Protein AF-A0A9N7R399-F1 (afdb_monomer_lite)

InterPro domains:
  IPR023213 Chloramphenicol acetyltransferase-like domain superfamily [G3DSA:3.30.559.10] (1-137)
  IPR051504 Plant secondary metabolite acyltransferase [PTHR31625] (1-135)

Sequence (214 aa):
MPLTFFDIMWVHFHPIQRLLFYDYPFFEPNFSENLFPVLKRSLPLAFQDYLPLSGHLTTLLTRPMMMTRSPFFVTGDSFTTAVSGHDFDELIADHAQDADQFYEFVPEMSPSKDELDCKAISVVALKASLFPGRGKLMREIPLKARSFPLPTNKVRATFTLDRANTERLKDLVSAEKLSLGRVSSFVVPVSYVLACLAKSIGEIGEETDDDVVD

pLDDT: mean 74.81, std 16.4, range [30.88, 95.94]

Organism: Striga hermonthica (NCBI:txid68872)

Foldseek 3Di:
DFDDPVVVVCVPPDADWDDDDDDDLDDPVCCVVPVVVVCLVVVVVVCVVVQLLQFWFKDFPPDGIDTDHDPDPPSVQQEEEFEDADDSVVVPAQDKDQPQVCLLQTDDWDAFDDDPGITTGNNHHYYHYHYADSYDDDDHDDDDDDDDPPPPPDIDGHDDDDPVNLVVQQVVVCVVCVPDDDDDSVVSVVVVVVVVVVVVVVVVPPPDDDDDDD

Secondary structure (DSSP, 8-state):
-BPPHHHHHHHTSPPPP----------HHHIIIIIHHHHHHHHHHHHHHSTTTTEEEEEETTS--EEEE-S---TTTSEEEEE--S-HHHHT-SS-EESGGGGGGSPPPPPPEEETTEEEEES--EEEEE-TTSS-------PPP--S-S----EE------HHHHHHHHHHHHHH-TT--SPPTTHHHHHHHHHHHHHHHHHHTS--------

Structure (mmCIF, N/CA/C/O backbone):
data_AF-A0A9N7R399-F1
#
_entry.id   AF-A0A9N7R399-F1
#
loop_
_atom_site.group_PDB
_atom_site.id
_atom_site.type_symbol
_atom_site.label_atom_id
_atom_site.label_alt_id
_atom_site.label_comp_id
_atom_site.label_asym_id
_atom_site.label_entity_id
_atom_site.label_seq_id
_atom_site.pdbx_PDB_ins_code
_atom_site.Cartn_x
_atom_site.Cartn_y
_atom_site.Cartn_z
_atom_site.occupancy
_atom_site.B_iso_or_equiv
_atom_site.auth_seq_id
_atom_site.auth_comp_id
_atom_site.auth_asym_id
_atom_site.auth_atom_id
_atom_site.pdbx_PDB_model_num
ATOM 1 N N . MET A 1 1 ? 8.852 10.763 20.916 1.00 74.50 1 MET A N 1
ATOM 2 C CA . MET A 1 1 ? 10.040 10.717 20.035 1.00 74.50 1 MET A CA 1
ATOM 3 C C . MET A 1 1 ? 9.993 11.940 19.131 1.00 74.50 1 MET A C 1
ATOM 5 O O . MET A 1 1 ? 8.953 12.140 18.511 1.00 74.50 1 MET A O 1
ATOM 9 N N . PRO A 1 2 ? 11.022 12.803 19.119 1.00 79.75 2 PRO A N 1
ATOM 10 C CA . PRO A 1 2 ? 11.070 13.920 18.178 1.00 79.75 2 PRO A CA 1
ATOM 11 C C . PRO A 1 2 ? 11.222 13.387 16.748 1.00 79.75 2 PRO A C 1
ATOM 13 O O . PRO A 1 2 ? 11.903 12.382 16.545 1.00 79.75 2 PRO A O 1
ATOM 16 N N . LEU A 1 3 ? 10.581 14.041 15.781 1.00 78.81 3 LEU A N 1
ATOM 17 C CA . LEU A 1 3 ? 10.736 13.694 14.368 1.00 78.81 3 LEU A CA 1
ATOM 18 C C . LEU A 1 3 ? 12.124 14.100 13.869 1.00 78.81 3 LEU A C 1
ATOM 20 O O . LEU A 1 3 ? 12.645 15.159 14.225 1.00 78.81 3 LEU A O 1
ATOM 24 N N . THR A 1 4 ? 12.714 13.256 13.034 1.00 85.81 4 THR A N 1
ATOM 25 C CA . THR A 1 4 ? 13.961 13.544 12.328 1.00 85.81 4 THR A CA 1
ATOM 26 C C . THR A 1 4 ? 13.681 14.241 10.998 1.00 85.81 4 THR A C 1
ATOM 28 O O . THR A 1 4 ? 12.546 14.288 10.523 1.00 85.81 4 THR A O 1
ATOM 31 N N . PHE A 1 5 ? 14.735 14.744 10.351 1.00 84.12 5 PHE A N 1
ATOM 32 C CA . PHE A 1 5 ? 14.644 15.291 8.995 1.00 84.12 5 PHE A CA 1
ATOM 33 C C . PHE A 1 5 ? 13.990 14.313 8.003 1.00 84.12 5 PHE A C 1
ATOM 35 O O . PHE A 1 5 ? 13.174 14.729 7.184 1.00 84.12 5 PHE A O 1
ATOM 42 N N . PHE A 1 6 ? 14.299 13.016 8.109 1.00 83.25 6 PHE A N 1
ATOM 43 C CA . PHE A 1 6 ? 13.709 12.003 7.237 1.00 83.25 6 PHE A CA 1
ATOM 44 C C . PHE A 1 6 ? 12.203 11.862 7.450 1.00 83.25 6 PHE A C 1
ATOM 46 O O . PHE A 1 6 ? 11.494 11.636 6.478 1.00 83.25 6 PHE A O 1
ATOM 53 N N . ASP A 1 7 ? 11.711 12.043 8.676 1.00 81.50 7 ASP A N 1
ATOM 54 C CA . ASP A 1 7 ? 10.287 11.914 8.992 1.00 81.50 7 ASP A CA 1
ATOM 55 C C . ASP A 1 7 ? 9.480 13.139 8.537 1.00 81.50 7 ASP A C 1
ATOM 57 O O . ASP A 1 7 ? 8.358 12.999 8.053 1.00 81.50 7 ASP A O 1
ATOM 61 N N . ILE A 1 8 ? 10.057 14.342 8.647 1.00 79.44 8 ILE A N 1
ATOM 62 C CA . ILE A 1 8 ? 9.394 15.611 8.290 1.00 79.44 8 ILE A CA 1
ATOM 63 C C . ILE A 1 8 ? 8.966 15.622 6.817 1.00 79.44 8 ILE A C 1
ATOM 65 O O . ILE A 1 8 ? 7.872 16.086 6.504 1.00 79.44 8 ILE A O 1
ATOM 69 N N . MET A 1 9 ? 9.778 15.048 5.925 1.00 76.56 9 MET A N 1
ATOM 70 C CA . MET A 1 9 ? 9.439 14.926 4.501 1.00 76.56 9 MET A CA 1
ATOM 71 C C . MET A 1 9 ? 8.141 14.137 4.264 1.00 76.56 9 MET A C 1
ATOM 73 O O . MET A 1 9 ? 7.421 14.417 3.308 1.00 76.56 9 MET A O 1
ATOM 77 N N . TRP A 1 10 ? 7.811 13.187 5.143 1.00 75.50 10 TRP A N 1
ATOM 78 C CA . TRP A 1 10 ? 6.610 12.356 5.030 1.00 75.50 10 TRP A CA 1
ATOM 79 C C . TRP A 1 10 ? 5.377 12.964 5.699 1.00 75.50 10 TRP A C 1
ATOM 81 O O . TRP A 1 10 ? 4.265 12.575 5.361 1.00 75.50 10 TRP A O 1
ATOM 91 N N . VAL A 1 11 ? 5.537 13.940 6.600 1.00 72.19 11 VAL A N 1
ATOM 92 C CA . VAL A 1 11 ? 4.407 14.602 7.285 1.00 72.19 11 VAL A CA 1
ATOM 93 C C . VAL A 1 11 ? 3.475 15.313 6.301 1.00 72.19 11 VAL A C 1
ATOM 95 O O . VAL A 1 11 ? 2.271 15.400 6.534 1.00 72.19 11 VAL A O 1
ATOM 98 N N . HIS A 1 12 ? 4.020 15.830 5.202 1.00 71.75 12 HIS A N 1
ATOM 99 C CA . HIS A 1 12 ? 3.250 16.506 4.155 1.00 71.75 12 HIS A CA 1
ATOM 100 C C . HIS A 1 12 ? 2.812 15.568 3.029 1.00 71.75 12 HIS A C 1
ATOM 102 O O . HIS A 1 12 ? 2.158 16.004 2.082 1.00 71.75 12 HIS A O 1
ATOM 108 N N . PHE A 1 13 ? 3.173 14.288 3.114 1.00 74.19 13 PHE A N 1
ATOM 109 C CA . PHE A 1 13 ? 2.788 13.294 2.131 1.00 74.19 13 PHE A CA 1
ATOM 110 C C . PHE A 1 13 ? 1.380 12.771 2.425 1.00 74.19 13 PHE A C 1
ATOM 112 O O . PHE A 1 13 ? 0.936 12.736 3.575 1.00 74.19 13 PHE A O 1
ATOM 119 N N . HIS A 1 14 ? 0.656 12.359 1.383 1.00 75.25 14 HIS A N 1
ATOM 120 C CA . HIS A 1 14 ? -0.644 11.732 1.588 1.00 75.25 14 HIS A CA 1
ATOM 121 C C . HIS A 1 14 ? -0.480 10.414 2.373 1.00 75.25 14 HIS A C 1
ATOM 123 O O . HIS A 1 14 ? 0.555 9.749 2.259 1.00 75.25 14 HIS A O 1
ATOM 129 N N . PRO A 1 15 ? -1.491 9.985 3.145 1.00 78.06 15 PRO A N 1
ATOM 130 C CA . PRO A 1 15 ? -1.424 8.726 3.877 1.00 78.06 15 PRO A CA 1
ATOM 131 C C . PRO A 1 15 ? -1.114 7.554 2.941 1.00 78.06 15 PRO A C 1
ATOM 133 O O . PRO A 1 15 ? -1.637 7.476 1.825 1.00 78.06 15 PRO A O 1
ATOM 136 N N . ILE A 1 16 ? -0.255 6.639 3.390 1.00 81.31 16 ILE A N 1
ATOM 137 C CA . ILE A 1 16 ? 0.065 5.430 2.630 1.00 81.31 16 ILE A CA 1
ATOM 138 C C . ILE A 1 16 ? -1.070 4.428 2.830 1.00 81.31 16 ILE A C 1
ATOM 140 O O . ILE A 1 16 ? -1.339 3.999 3.949 1.00 81.31 16 ILE A O 1
ATOM 144 N N . GLN A 1 17 ? -1.698 4.021 1.732 1.00 86.81 17 GLN A N 1
ATOM 145 C CA . GLN A 1 17 ? -2.765 3.026 1.725 1.00 86.81 17 GLN A CA 1
ATOM 146 C C . GLN A 1 17 ? -2.209 1.698 1.219 1.00 86.81 17 GLN A C 1
ATOM 148 O O . GLN A 1 17 ? -1.548 1.649 0.181 1.00 86.81 17 GLN A O 1
ATOM 153 N N . ARG A 1 18 ? -2.445 0.616 1.965 1.00 87.44 18 ARG A N 1
ATOM 154 C CA . ARG A 1 18 ? -2.034 -0.739 1.581 1.00 87.44 18 ARG A CA 1
ATOM 155 C C . ARG A 1 18 ? -3.187 -1.699 1.808 1.00 87.44 18 ARG A C 1
ATOM 157 O O . ARG A 1 18 ? -3.740 -1.740 2.902 1.00 87.44 18 ARG A O 1
ATOM 164 N N . LEU A 1 19 ? -3.502 -2.474 0.777 1.00 89.19 19 LEU A N 1
ATOM 165 C CA . LEU A 1 19 ? -4.490 -3.544 0.825 1.00 89.19 19 LEU A CA 1
ATOM 166 C C . LEU A 1 19 ? -3.764 -4.882 0.736 1.00 89.19 19 LEU A C 1
ATOM 168 O O . LEU A 1 19 ? -2.883 -5.056 -0.107 1.00 89.19 19 LEU A O 1
ATOM 172 N N . LEU A 1 20 ? -4.127 -5.803 1.621 1.00 89.12 20 LEU A N 1
ATOM 173 C CA . LEU A 1 20 ? -3.606 -7.163 1.654 1.00 89.12 20 LEU A CA 1
ATOM 174 C C . LEU A 1 20 ? -4.796 -8.112 1.556 1.00 89.12 20 LEU A C 1
ATOM 176 O O . LEU A 1 20 ? -5.650 -8.127 2.443 1.00 89.12 20 LEU A O 1
ATOM 180 N N . PHE A 1 21 ? -4.847 -8.873 0.468 1.00 88.62 21 PHE A N 1
ATOM 181 C CA . PHE A 1 21 ? -5.867 -9.886 0.236 1.00 88.62 21 PHE A CA 1
ATOM 182 C C . PHE A 1 21 ? -5.322 -11.243 0.667 1.00 88.62 21 PHE A C 1
ATOM 184 O O . PHE A 1 21 ? -4.194 -11.604 0.331 1.00 88.62 21 PHE A O 1
ATOM 191 N N . TYR A 1 22 ? -6.122 -11.983 1.427 1.00 84.38 22 TYR A N 1
ATOM 192 C CA . TYR A 1 22 ? -5.774 -13.316 1.896 1.00 84.38 22 TYR A CA 1
ATOM 193 C C . TYR A 1 22 ? -6.828 -14.287 1.399 1.00 84.38 22 TYR A C 1
ATOM 195 O O . TYR A 1 22 ? -7.978 -14.215 1.829 1.00 84.38 22 TYR A O 1
ATOM 203 N N . ASP A 1 23 ? -6.421 -15.202 0.521 1.00 81.38 23 ASP A N 1
ATOM 204 C CA . ASP A 1 23 ? -7.240 -16.369 0.233 1.00 81.38 23 ASP A CA 1
ATOM 205 C C . ASP A 1 23 ? -7.121 -17.332 1.417 1.00 81.38 23 ASP A C 1
ATOM 207 O O . ASP A 1 23 ? -6.069 -17.930 1.661 1.00 81.38 23 ASP A O 1
ATOM 211 N N . TYR A 1 24 ? -8.189 -17.421 2.204 1.00 72.38 24 TYR A N 1
ATOM 212 C CA . TYR A 1 24 ? -8.258 -18.321 3.340 1.00 72.38 24 TYR A CA 1
ATOM 213 C C . TYR A 1 24 ? -9.594 -19.076 3.340 1.00 72.38 24 TYR A C 1
ATOM 215 O O . TYR A 1 24 ? -10.650 -18.446 3.242 1.00 72.38 24 TYR A O 1
ATOM 223 N N . PRO A 1 25 ? -9.594 -20.411 3.518 1.00 64.81 25 PRO A N 1
ATOM 224 C CA . PRO A 1 25 ? -10.802 -21.233 3.484 1.00 64.81 25 PRO A CA 1
ATOM 225 C C . PRO A 1 25 ? -11.597 -21.149 4.804 1.00 64.81 25 PRO A C 1
ATOM 227 O O . PRO A 1 25 ? -11.764 -22.148 5.503 1.00 64.81 25 PRO A O 1
ATOM 230 N N . PHE A 1 26 ? -12.070 -19.963 5.201 1.00 59.97 26 PHE A N 1
ATOM 231 C CA . PHE A 1 26 ? -12.955 -19.827 6.365 1.00 59.97 26 PHE A CA 1
ATOM 232 C C . PHE A 1 26 ? -14.428 -19.971 5.964 1.00 59.97 26 PHE A C 1
ATOM 234 O O . PHE A 1 26 ? -14.904 -19.321 5.037 1.00 59.97 26 PHE A O 1
ATOM 241 N N . PHE A 1 27 ? -15.173 -20.765 6.737 1.00 57.16 27 PHE A N 1
ATOM 242 C CA . PHE A 1 27 ? -16.626 -20.640 6.837 1.00 57.16 27 PHE A CA 1
ATOM 243 C C . PHE A 1 27 ? -16.946 -19.422 7.721 1.00 57.16 27 PHE A C 1
ATOM 245 O O . PHE A 1 27 ? -16.427 -19.331 8.832 1.00 57.16 27 PHE A O 1
ATOM 252 N N . GLU A 1 28 ? -17.795 -18.516 7.228 1.00 58.78 28 GLU A N 1
ATOM 253 C CA . GLU A 1 28 ? -18.324 -17.285 7.864 1.00 58.78 28 GLU A CA 1
ATOM 254 C C . GLU A 1 28 ? -18.296 -17.224 9.415 1.00 58.78 28 GLU A C 1
ATOM 256 O O . GLU A 1 28 ? -17.646 -16.316 9.947 1.00 58.78 28 GLU A O 1
ATOM 261 N N . PRO A 1 29 ? -18.884 -18.179 10.176 1.00 59.22 29 PRO A N 1
ATOM 262 C CA . PRO A 1 29 ? -18.900 -18.109 11.644 1.00 59.22 29 PRO A CA 1
ATOM 263 C C . PRO A 1 29 ? -17.496 -18.097 12.267 1.00 59.22 29 PRO A C 1
ATOM 265 O O . PRO A 1 29 ? -17.235 -17.369 13.221 1.00 59.22 29 PRO A O 1
ATOM 268 N N . ASN A 1 30 ? -16.536 -18.810 11.673 1.00 59.34 30 ASN A N 1
ATOM 269 C CA . ASN A 1 30 ? -15.181 -18.909 12.210 1.00 59.34 30 ASN A CA 1
ATOM 270 C C . ASN A 1 30 ? -14.367 -17.622 12.033 1.00 59.34 30 ASN A C 1
ATOM 272 O O . ASN A 1 30 ? -13.422 -17.401 12.787 1.00 59.34 30 ASN A O 1
ATOM 276 N N . PHE A 1 31 ? -14.691 -16.777 11.054 1.00 63.56 31 PHE A N 1
ATOM 277 C CA . PHE A 1 31 ? -13.952 -15.537 10.826 1.00 63.56 31 PHE A CA 1
ATOM 278 C C . PHE A 1 31 ? -14.266 -14.506 11.912 1.00 63.56 31 PHE A C 1
ATOM 280 O O . PHE A 1 31 ? -13.352 -13.966 12.545 1.00 63.56 31 PHE A O 1
ATOM 287 N N . SER A 1 32 ? -15.561 -14.296 12.176 1.00 65.56 32 SER A N 1
ATOM 288 C CA . SER A 1 32 ? -15.996 -13.369 13.217 1.00 65.56 32 SER A CA 1
ATOM 289 C C . SER A 1 32 ? -15.656 -13.865 14.619 1.00 65.56 32 SER A C 1
ATOM 291 O O . SER A 1 32 ? -15.320 -13.062 15.489 1.00 65.56 32 SER A O 1
ATOM 293 N N . GLU A 1 33 ? -15.714 -15.179 14.840 1.00 68.00 33 GLU A N 1
ATOM 294 C CA . GLU A 1 33 ? -15.486 -15.768 16.160 1.00 68.00 33 GLU A CA 1
ATOM 295 C C . GLU A 1 33 ? -14.009 -16.050 16.462 1.00 68.00 33 GLU A C 1
ATOM 297 O O . GLU A 1 33 ? -13.620 -15.986 17.625 1.00 68.00 33 GLU A O 1
ATOM 302 N N . ASN A 1 34 ? -13.157 -16.298 15.456 1.00 72.25 34 ASN A N 1
ATOM 303 C CA . ASN A 1 34 ? -11.750 -16.646 15.697 1.00 72.25 34 ASN A CA 1
ATOM 304 C C . ASN A 1 34 ? -10.769 -15.579 15.217 1.00 72.25 34 ASN A C 1
ATOM 306 O O . ASN A 1 34 ? -9.914 -15.151 15.994 1.00 72.25 34 ASN A O 1
ATOM 310 N N . LEU A 1 35 ? -10.862 -15.119 13.965 1.00 77.06 35 LEU A N 1
ATOM 311 C CA . LEU A 1 35 ? -9.839 -14.218 13.429 1.00 77.06 35 LEU A CA 1
ATOM 312 C C . LEU A 1 35 ? -9.929 -12.827 14.057 1.00 77.06 35 LEU A C 1
ATOM 314 O O . LEU A 1 35 ? -8.912 -12.287 14.495 1.00 77.06 35 LEU A O 1
ATOM 318 N N . PHE A 1 36 ? -11.128 -12.245 14.142 1.00 75.88 36 PHE A N 1
ATOM 319 C CA . PHE A 1 36 ? -11.270 -10.902 14.704 1.00 75.88 36 PHE A CA 1
ATOM 320 C C . PHE A 1 36 ? -10.862 -10.810 16.177 1.00 75.88 36 PHE A C 1
ATOM 322 O O . PHE A 1 36 ? -10.119 -9.880 16.504 1.00 75.88 36 PHE A O 1
ATOM 329 N N . PRO A 1 37 ? -11.262 -11.729 17.077 1.00 80.81 37 PRO A N 1
ATOM 330 C CA . PRO A 1 37 ? -10.789 -11.691 18.457 1.00 80.81 37 PRO A CA 1
ATOM 331 C C . PRO A 1 37 ? -9.276 -11.892 18.557 1.00 80.81 37 PRO A C 1
ATOM 333 O O . PRO A 1 37 ? -8.628 -11.212 19.355 1.00 80.81 37 PRO A O 1
ATOM 336 N N . VAL A 1 38 ? -8.695 -12.757 17.716 1.00 84.06 38 VAL A N 1
ATOM 337 C CA . VAL A 1 38 ? -7.239 -12.947 17.654 1.00 84.06 38 VAL A CA 1
ATOM 338 C C . VAL A 1 38 ? -6.542 -11.654 17.238 1.00 84.06 38 VAL A C 1
ATOM 340 O O . VAL A 1 38 ? -5.649 -11.218 17.959 1.00 84.06 38 VAL A O 1
ATOM 343 N N . LEU A 1 39 ? -6.983 -11.000 16.158 1.00 81.25 39 LEU A N 1
ATOM 344 C CA . LEU A 1 39 ? -6.415 -9.731 15.689 1.00 81.25 39 LEU A CA 1
ATOM 345 C C . LEU A 1 39 ? -6.569 -8.615 16.726 1.00 81.25 39 LEU A C 1
ATOM 347 O O . LEU A 1 39 ? -5.601 -7.919 17.026 1.00 81.25 39 LEU A O 1
ATOM 351 N N . LYS A 1 40 ? -7.755 -8.475 17.332 1.00 80.75 40 LYS A N 1
ATOM 352 C CA . LYS A 1 40 ? -8.000 -7.494 18.403 1.00 80.75 40 LYS A CA 1
ATOM 353 C C . LYS A 1 40 ? -7.093 -7.718 19.611 1.00 80.75 40 LYS A C 1
ATOM 355 O O . LYS A 1 40 ? -6.713 -6.750 20.262 1.00 80.75 40 LYS A O 1
ATOM 360 N N . ARG A 1 41 ? -6.730 -8.970 19.907 1.00 85.00 41 ARG A N 1
ATOM 361 C CA . ARG A 1 41 ? -5.806 -9.304 20.998 1.00 85.00 41 ARG A CA 1
ATOM 362 C C . ARG A 1 41 ? -4.340 -9.121 20.605 1.00 85.00 41 ARG A C 1
ATOM 364 O O . ARG A 1 41 ? -3.552 -8.671 21.430 1.00 85.00 41 ARG A O 1
ATOM 371 N N . SER A 1 42 ? -3.957 -9.482 19.382 1.00 86.25 42 SER A N 1
ATOM 372 C CA . SER A 1 42 ? -2.559 -9.471 18.941 1.00 86.25 42 SER A CA 1
ATOM 373 C C . SER A 1 42 ? -2.070 -8.087 18.525 1.00 86.25 42 SER A C 1
ATOM 375 O O . SER A 1 42 ? -0.906 -7.775 18.756 1.00 86.25 42 SER A O 1
ATOM 377 N N . LEU A 1 43 ? -2.930 -7.244 17.942 1.00 81.88 43 LEU A N 1
ATOM 378 C CA . LEU A 1 43 ? -2.550 -5.907 17.468 1.00 81.88 43 LEU A CA 1
ATOM 379 C C . LEU A 1 43 ? -1.996 -5.010 18.587 1.00 81.88 43 LEU A C 1
ATOM 381 O O . LEU A 1 43 ? -0.899 -4.481 18.411 1.00 81.88 43 LEU A O 1
ATOM 385 N N . PRO A 1 44 ? -2.656 -4.873 19.757 1.00 80.06 44 PRO A N 1
ATOM 386 C CA . PRO A 1 44 ? -2.099 -4.094 20.859 1.00 80.06 44 PRO A CA 1
ATOM 387 C C . PRO A 1 44 ? -0.747 -4.622 21.341 1.00 80.06 44 PRO A C 1
ATOM 389 O O . PRO A 1 44 ? 0.099 -3.824 21.725 1.00 80.06 44 PRO A O 1
ATOM 392 N N . LEU A 1 45 ? -0.536 -5.945 21.317 1.00 83.06 45 LEU A N 1
ATOM 393 C CA . LEU A 1 45 ? 0.738 -6.560 21.700 1.00 83.06 45 LEU A CA 1
ATOM 394 C C . LEU A 1 45 ? 1.836 -6.206 20.694 1.00 83.06 45 LEU A C 1
ATOM 396 O O . LEU A 1 45 ? 2.881 -5.716 21.097 1.00 83.06 45 LEU A O 1
ATOM 400 N N . ALA A 1 46 ? 1.570 -6.353 19.394 1.00 84.69 46 ALA A N 1
ATOM 401 C CA . ALA A 1 46 ? 2.516 -5.956 18.352 1.00 84.69 46 ALA A CA 1
ATOM 402 C C . ALA A 1 46 ? 2.870 -4.461 18.451 1.00 84.69 46 ALA A C 1
ATOM 404 O O . ALA A 1 46 ? 4.023 -4.068 18.310 1.00 84.69 46 ALA A O 1
ATOM 405 N N . PHE A 1 47 ? 1.899 -3.603 18.759 1.00 78.69 47 PHE A N 1
ATOM 406 C CA . PHE A 1 47 ? 2.130 -2.165 18.892 1.00 78.69 47 PHE A CA 1
ATOM 407 C C . PHE A 1 47 ? 2.894 -1.743 20.152 1.00 78.69 47 PHE A C 1
ATOM 409 O O . PHE A 1 47 ? 3.412 -0.626 20.185 1.00 78.69 47 PHE A O 1
ATOM 416 N N . GLN A 1 48 ? 3.040 -2.617 21.153 1.00 79.12 48 GLN A N 1
ATOM 417 C CA . GLN A 1 48 ? 3.983 -2.372 22.250 1.00 79.12 48 GLN A CA 1
ATOM 418 C C . GLN A 1 48 ? 5.431 -2.388 21.758 1.00 79.12 48 GLN A C 1
ATOM 420 O O . GLN A 1 48 ? 6.229 -1.576 22.226 1.00 79.12 48 GLN A O 1
ATOM 425 N N . ASP A 1 49 ? 5.743 -3.245 20.786 1.00 81.31 49 ASP A N 1
ATOM 426 C CA . ASP A 1 49 ? 7.072 -3.325 20.177 1.00 81.31 49 ASP A CA 1
ATOM 427 C C . ASP A 1 49 ? 7.264 -2.243 19.101 1.00 81.31 49 ASP A C 1
ATOM 429 O O . ASP A 1 49 ? 8.357 -1.705 18.923 1.00 81.31 49 ASP A O 1
ATOM 433 N N . TYR A 1 50 ? 6.177 -1.845 18.432 1.00 79.25 50 TYR A N 1
ATOM 434 C CA . TYR A 1 50 ? 6.159 -0.792 17.413 1.00 79.25 50 TYR A CA 1
ATOM 435 C C . TYR A 1 50 ? 5.487 0.491 17.918 1.00 79.25 50 TYR A C 1
ATOM 437 O O . TYR A 1 50 ? 4.508 0.974 17.348 1.00 79.25 50 TYR A O 1
ATOM 445 N N . LEU A 1 51 ? 6.054 1.077 18.975 1.00 68.75 51 LEU A N 1
ATOM 446 C CA . LEU A 1 51 ? 5.540 2.278 19.651 1.00 68.75 51 LEU A CA 1
ATOM 447 C C . LEU A 1 51 ? 5.148 3.449 18.727 1.00 68.75 51 LEU A C 1
ATOM 449 O O . LEU A 1 51 ? 4.119 4.070 19.002 1.00 68.75 51 LEU A O 1
ATOM 453 N N . PRO A 1 52 ? 5.885 3.770 17.641 1.00 73.94 52 PRO A N 1
ATOM 454 C CA . PRO A 1 52 ? 5.456 4.811 16.710 1.00 73.94 52 PRO A CA 1
ATOM 455 C C . PRO A 1 52 ? 4.124 4.493 16.022 1.00 73.94 52 PRO A C 1
ATOM 457 O O . PRO A 1 52 ? 3.359 5.400 15.745 1.00 73.94 52 PRO A O 1
ATOM 460 N N . LEU A 1 53 ? 3.778 3.228 15.789 1.00 72.88 53 LEU A N 1
ATOM 461 C CA . LEU A 1 53 ? 2.485 2.876 15.192 1.00 72.88 53 LEU A CA 1
ATOM 462 C C . LEU A 1 53 ? 1.335 3.009 16.195 1.00 72.88 53 LEU A C 1
ATOM 464 O O . LEU A 1 53 ? 0.203 3.243 15.793 1.00 72.88 53 LEU A O 1
ATOM 468 N N . SER A 1 54 ? 1.625 2.916 17.496 1.00 66.31 54 SER A N 1
ATOM 469 C CA . SER A 1 54 ? 0.625 3.033 18.563 1.00 66.31 54 SER A CA 1
ATOM 470 C C . SER A 1 54 ? 0.260 4.476 18.944 1.00 66.31 54 SER A C 1
ATOM 472 O O . SER A 1 54 ? -0.563 4.688 19.842 1.00 66.31 54 SER A O 1
ATOM 474 N N . GLY A 1 55 ? 0.961 5.462 18.383 1.00 68.88 55 GLY A N 1
ATOM 475 C CA . GLY A 1 55 ? 0.924 6.851 18.833 1.00 68.88 55 GLY A CA 1
ATOM 476 C C . GLY A 1 55 ? 0.085 7.775 17.957 1.00 68.88 55 GLY A C 1
ATOM 477 O O . GLY A 1 55 ? -0.498 7.372 16.952 1.00 68.88 55 GLY A O 1
ATOM 478 N N . HIS A 1 56 ? 0.078 9.048 18.342 1.00 72.00 56 HIS A N 1
ATOM 479 C CA . HIS A 1 56 ? -0.441 10.138 17.520 1.00 72.00 56 HIS A CA 1
ATOM 480 C C . HIS A 1 56 ? 0.694 11.116 17.215 1.00 72.00 56 HIS A C 1
ATOM 482 O O . HIS A 1 56 ? 1.581 11.347 18.046 1.00 72.00 56 HIS A O 1
ATOM 488 N N . LEU A 1 57 ? 0.656 11.708 16.025 1.00 71.50 57 LEU A N 1
ATOM 489 C CA . LEU A 1 57 ? 1.471 12.873 15.719 1.00 71.50 57 LEU A CA 1
ATOM 490 C C . LEU A 1 57 ? 0.807 14.085 16.356 1.00 71.50 57 LEU A C 1
ATOM 492 O O . LEU A 1 57 ? -0.328 14.418 16.022 1.00 71.50 57 LEU A O 1
ATOM 496 N N . THR A 1 58 ? 1.516 14.744 17.266 1.00 70.06 58 THR A N 1
ATOM 497 C CA . THR A 1 58 ? 1.065 16.004 17.858 1.00 70.06 58 THR A CA 1
ATOM 498 C C . THR A 1 58 ? 1.809 17.156 17.204 1.00 70.06 58 THR A C 1
ATOM 500 O O . THR A 1 58 ? 3.028 17.288 17.367 1.00 70.06 58 THR A O 1
ATOM 503 N N . THR A 1 59 ? 1.085 17.989 16.455 1.00 62.66 59 THR A N 1
ATOM 504 C CA . THR A 1 59 ? 1.612 19.263 15.955 1.00 62.66 59 THR A CA 1
ATOM 505 C C . THR A 1 59 ? 1.289 20.349 16.977 1.00 62.66 59 THR A C 1
ATOM 507 O O . THR A 1 59 ? 0.124 20.707 17.153 1.00 62.66 59 THR A O 1
ATOM 510 N N . LEU A 1 60 ? 2.314 20.853 17.664 1.00 59.38 60 LEU A N 1
ATOM 511 C CA . LEU A 1 60 ? 2.229 22.042 18.511 1.00 59.38 60 LEU A CA 1
ATOM 512 C C . LEU A 1 60 ? 2.590 23.262 17.665 1.00 59.38 60 LEU A C 1
ATOM 514 O O . LEU A 1 60 ? 3.636 23.266 17.024 1.00 59.38 60 LEU A O 1
ATOM 518 N N . LEU A 1 61 ? 1.778 24.319 17.706 1.00 56.47 61 LEU A N 1
ATOM 519 C CA . LEU A 1 61 ? 2.072 25.573 16.990 1.00 56.47 61 LEU A CA 1
ATOM 520 C C . LEU A 1 61 ? 3.336 26.285 17.520 1.00 56.47 61 LEU A C 1
ATOM 522 O O . LEU A 1 61 ? 3.868 27.175 16.866 1.00 56.47 61 LEU A O 1
ATOM 526 N N . THR A 1 62 ? 3.832 25.887 18.695 1.00 53.81 62 THR A N 1
ATOM 527 C CA . THR A 1 62 ? 4.914 26.560 19.433 1.00 53.81 62 THR A CA 1
ATOM 528 C C . THR A 1 62 ? 6.128 25.671 19.741 1.00 53.81 62 THR A C 1
ATOM 530 O O . THR A 1 62 ? 7.077 26.138 20.372 1.00 53.81 62 THR A O 1
ATOM 533 N N . ARG A 1 63 ? 6.148 24.397 19.315 1.00 59.25 63 ARG A N 1
ATOM 534 C CA . ARG A 1 63 ? 7.245 23.438 19.581 1.00 59.25 63 ARG A CA 1
ATOM 535 C C . ARG A 1 63 ? 7.504 22.519 18.381 1.00 59.25 63 ARG A C 1
ATOM 537 O O . ARG A 1 63 ? 6.597 22.322 17.578 1.00 59.25 63 ARG A O 1
ATOM 544 N N . PRO A 1 64 ? 8.713 21.928 18.256 1.00 62.00 64 PRO A N 1
ATOM 545 C CA . PRO A 1 64 ? 8.986 20.946 17.208 1.00 62.00 64 PRO A CA 1
ATOM 546 C C . PRO A 1 64 ? 7.984 19.791 17.283 1.00 62.00 64 PRO A C 1
ATOM 548 O O . PRO A 1 64 ? 7.616 19.357 18.374 1.00 62.00 64 PRO A O 1
ATOM 551 N N . MET A 1 65 ? 7.541 19.310 16.123 1.00 66.00 65 MET A N 1
ATOM 552 C CA . MET A 1 65 ? 6.548 18.245 16.009 1.00 66.00 65 MET A CA 1
ATOM 553 C C . MET A 1 65 ? 7.075 16.944 16.632 1.00 66.00 65 MET A C 1
ATOM 555 O O . MET A 1 65 ? 8.223 16.542 16.417 1.00 66.00 65 MET A O 1
ATOM 559 N N . MET A 1 66 ? 6.236 16.299 17.443 1.00 67.31 66 MET A N 1
ATOM 560 C CA . MET A 1 66 ? 6.626 15.127 18.225 1.00 67.31 66 MET A CA 1
ATOM 561 C C . MET A 1 66 ? 5.639 13.985 18.044 1.00 67.31 66 MET A C 1
ATOM 563 O O . MET A 1 66 ? 4.431 14.190 17.932 1.00 67.31 66 MET A O 1
ATOM 567 N N . MET A 1 67 ? 6.179 12.772 18.098 1.00 65.25 67 MET A N 1
ATOM 568 C CA . MET A 1 67 ? 5.400 11.557 18.253 1.00 65.25 67 MET A CA 1
ATOM 569 C C . MET A 1 67 ? 5.159 11.306 19.739 1.00 65.25 67 MET A C 1
ATOM 571 O O . MET A 1 67 ? 6.120 11.083 20.494 1.00 65.25 67 MET A O 1
ATOM 575 N N . THR A 1 68 ? 3.899 11.348 20.164 1.00 61.09 68 THR A N 1
ATOM 576 C CA . THR A 1 68 ? 3.505 11.081 21.549 1.00 61.09 68 THR A CA 1
ATOM 577 C C . THR A 1 68 ? 2.825 9.725 21.654 1.00 61.09 68 THR A C 1
ATOM 579 O O . THR A 1 68 ? 2.121 9.253 20.756 1.00 61.09 68 THR A O 1
ATOM 582 N N . ARG A 1 69 ? 3.096 9.048 22.771 1.00 54.41 69 ARG A N 1
ATOM 583 C CA . ARG A 1 69 ? 2.461 7.775 23.084 1.00 54.41 69 ARG A CA 1
ATOM 584 C C . ARG A 1 69 ? 1.048 8.067 23.568 1.00 54.41 69 ARG A C 1
ATOM 586 O O . ARG A 1 69 ? 0.886 8.767 24.563 1.00 54.41 69 ARG A O 1
ATOM 593 N N . SER A 1 70 ? 0.052 7.483 22.911 1.00 54.19 70 SER A N 1
ATOM 594 C CA . SER A 1 70 ? -1.273 7.375 23.511 1.00 54.19 70 SER A CA 1
ATOM 595 C C . SER A 1 70 ? -1.265 6.196 24.490 1.00 54.19 70 SER A C 1
ATOM 597 O O . SER A 1 70 ? -0.788 5.117 24.124 1.00 54.19 70 SER A O 1
ATOM 599 N N . PRO A 1 71 ? -1.785 6.348 25.720 1.00 45.47 71 PRO A N 1
ATOM 600 C CA . PRO A 1 71 ? -2.017 5.214 26.611 1.00 45.47 71 PRO A CA 1
ATOM 601 C C . PRO A 1 71 ? -3.088 4.251 26.073 1.00 45.47 71 PRO A C 1
ATOM 603 O O . PRO A 1 71 ? -3.191 3.129 26.559 1.00 45.47 71 PRO A O 1
ATOM 606 N N . PHE A 1 72 ? -3.836 4.645 25.039 1.00 44.41 72 PHE A N 1
ATOM 607 C CA . PHE A 1 72 ? -4.846 3.811 24.412 1.00 44.41 72 PHE A CA 1
ATOM 608 C C . PHE A 1 72 ? -4.642 3.812 22.902 1.00 44.41 72 PHE A C 1
ATOM 610 O O . PHE A 1 72 ? -4.974 4.775 22.208 1.00 44.41 72 PHE A O 1
ATOM 617 N N . PHE A 1 73 ? -4.143 2.697 22.377 1.00 49.75 73 PHE A N 1
ATOM 618 C CA . PHE A 1 73 ? -4.598 2.262 21.068 1.00 49.75 73 PHE A CA 1
ATOM 619 C C . PHE A 1 73 ? -6.084 1.943 21.248 1.00 49.75 73 PHE A C 1
ATOM 621 O O . PHE A 1 73 ? -6.433 0.840 21.670 1.00 49.75 73 PHE A O 1
ATOM 628 N N . VAL A 1 74 ? -6.956 2.950 21.100 1.00 49.53 74 VAL A N 1
ATOM 629 C CA . VAL A 1 74 ? -8.400 2.774 21.273 1.00 49.53 74 VAL A CA 1
ATOM 630 C C . VAL A 1 74 ? -8.829 1.837 20.160 1.00 49.53 74 VAL A C 1
ATOM 632 O O . VAL A 1 74 ? -9.001 2.222 19.008 1.00 49.53 74 VAL A O 1
ATOM 635 N N . THR A 1 75 ? -8.947 0.565 20.523 1.00 49.41 75 THR A N 1
ATOM 636 C CA . THR A 1 75 ? -9.164 -0.572 19.625 1.00 49.41 75 THR A CA 1
ATOM 637 C C . THR A 1 75 ? -10.506 -0.470 18.880 1.00 49.41 75 THR A C 1
ATOM 639 O O . THR A 1 75 ? -10.784 -1.293 18.017 1.00 49.41 75 THR A O 1
ATOM 642 N N . GLY A 1 76 ? -11.329 0.536 19.208 1.00 47.91 76 GLY A N 1
ATOM 643 C CA . GLY A 1 76 ? -12.577 0.875 18.527 1.00 47.91 76 GLY A CA 1
ATOM 644 C C . GLY A 1 76 ? -12.479 1.978 17.464 1.00 47.91 76 GLY A C 1
ATOM 645 O O . GLY A 1 76 ? -13.235 1.907 16.504 1.00 47.91 76 GLY A O 1
ATOM 646 N N . ASP A 1 77 ? -11.558 2.945 17.580 1.00 56.03 77 ASP A N 1
ATOM 647 C CA . ASP A 1 77 ? -11.459 4.069 16.623 1.00 56.03 77 ASP A CA 1
ATOM 648 C C . ASP A 1 77 ? -10.496 3.741 15.464 1.00 56.03 77 ASP A C 1
ATOM 650 O O . ASP A 1 77 ? -10.706 4.172 14.336 1.00 56.03 77 ASP A O 1
ATOM 654 N N . SER A 1 78 ? -9.439 2.960 15.726 1.00 66.00 78 SER A N 1
ATOM 655 C CA . SER A 1 78 ? -8.355 2.709 14.756 1.00 66.00 78 SER A CA 1
ATOM 656 C C . SER A 1 78 ? -8.421 1.344 14.061 1.00 66.00 78 SER A C 1
ATOM 658 O O . SER A 1 78 ? -7.612 1.089 13.171 1.00 66.00 78 SER A O 1
ATOM 660 N N . PHE A 1 79 ? -9.339 0.453 14.455 1.00 76.69 79 PHE A N 1
ATOM 661 C CA . PHE A 1 79 ? -9.558 -0.847 13.808 1.00 76.69 79 PHE A CA 1
ATOM 662 C C . PHE A 1 79 ? -11.045 -1.050 13.515 1.00 76.69 79 PHE A C 1
ATOM 664 O O . PHE A 1 79 ? -11.855 -1.179 14.431 1.00 76.69 79 PHE A O 1
ATOM 671 N N . THR A 1 80 ? -11.396 -1.108 12.233 1.00 78.94 80 THR A N 1
ATOM 672 C CA . THR A 1 80 ? -12.775 -1.289 11.764 1.00 78.94 80 THR A CA 1
ATOM 673 C C . THR A 1 80 ? -12.948 -2.627 11.059 1.00 78.94 80 THR A C 1
ATOM 675 O O . THR A 1 80 ? -12.015 -3.178 10.473 1.00 78.94 80 THR A O 1
ATOM 678 N N . THR A 1 81 ? -14.162 -3.164 11.116 1.00 77.62 81 THR A N 1
ATOM 679 C CA . THR A 1 81 ? -14.532 -4.407 10.437 1.00 77.62 81 THR A CA 1
ATOM 680 C C . THR A 1 81 ? -15.688 -4.150 9.493 1.00 77.62 81 THR A C 1
ATOM 682 O O . THR A 1 81 ? -16.609 -3.412 9.843 1.00 77.62 81 THR A O 1
ATOM 685 N N . ALA A 1 82 ? -15.665 -4.775 8.324 1.00 80.62 82 ALA A N 1
ATOM 686 C CA . ALA A 1 82 ? -16.740 -4.677 7.352 1.00 80.62 82 ALA A CA 1
ATOM 687 C C . ALA A 1 82 ? -16.991 -6.013 6.655 1.00 80.62 82 ALA A C 1
ATOM 689 O O . ALA A 1 82 ? -16.142 -6.903 6.656 1.00 80.62 82 ALA A O 1
ATOM 690 N N . VAL A 1 83 ? -18.156 -6.118 6.029 1.00 81.62 83 VAL A N 1
ATOM 691 C CA . VAL A 1 83 ? -18.492 -7.186 5.092 1.00 81.62 83 VAL A CA 1
ATOM 692 C C . VAL A 1 83 ? -18.713 -6.527 3.740 1.00 81.62 83 VAL A C 1
ATOM 694 O O . VAL A 1 83 ? -19.386 -5.500 3.668 1.00 81.62 83 VAL A O 1
ATOM 697 N N . SER A 1 84 ? -18.115 -7.085 2.697 1.00 81.69 84 SER A N 1
ATOM 698 C CA . SER A 1 84 ? -18.140 -6.551 1.344 1.00 81.69 84 SER A CA 1
ATOM 699 C C . SER A 1 84 ? -18.902 -7.478 0.408 1.00 81.69 84 SER A C 1
ATOM 701 O O . SER A 1 84 ? -18.749 -8.690 0.495 1.00 81.69 84 SER A O 1
ATOM 703 N N . GLY A 1 85 ? -19.706 -6.909 -0.491 1.00 81.50 85 GLY A N 1
ATOM 704 C CA . GLY A 1 85 ? -20.421 -7.655 -1.531 1.00 81.50 85 GLY A CA 1
ATOM 705 C C . GLY A 1 85 ? -19.624 -7.873 -2.822 1.00 81.50 85 GLY A C 1
ATOM 706 O O . GLY A 1 85 ? -20.167 -8.448 -3.760 1.00 81.50 85 GLY A O 1
ATOM 707 N N . HIS A 1 86 ? -18.378 -7.395 -2.895 1.00 84.00 86 HIS A N 1
ATOM 708 C CA . HIS A 1 86 ? -17.543 -7.518 -4.094 1.00 84.00 86 HIS A CA 1
ATOM 709 C C . HIS A 1 86 ? -17.077 -8.959 -4.334 1.00 84.00 86 HIS A C 1
ATOM 711 O O . HIS A 1 86 ? -16.913 -9.739 -3.392 1.00 84.00 86 HIS A O 1
ATOM 717 N N . ASP A 1 87 ? -16.821 -9.295 -5.599 1.00 86.12 87 ASP A N 1
ATOM 718 C CA . ASP A 1 87 ? -16.220 -10.574 -5.973 1.00 86.12 87 ASP A CA 1
ATOM 719 C C . ASP A 1 87 ? -14.721 -10.563 -5.636 1.00 86.12 87 ASP A C 1
ATOM 721 O O . ASP A 1 87 ? -13.946 -9.763 -6.163 1.00 86.12 87 ASP A O 1
ATOM 725 N N . PHE A 1 88 ? -14.317 -11.442 -4.718 1.00 86.25 88 PHE A N 1
ATOM 726 C CA . PHE A 1 88 ? -12.930 -11.539 -4.275 1.00 86.25 88 PHE A CA 1
ATOM 727 C C . PHE A 1 88 ? -11.991 -11.936 -5.415 1.00 86.25 88 PHE A C 1
ATOM 729 O O . PHE A 1 88 ? -10.896 -11.384 -5.498 1.00 86.25 88 PHE A O 1
ATOM 736 N N . ASP A 1 89 ? -12.407 -12.874 -6.272 1.00 88.50 89 ASP A N 1
ATOM 737 C CA . ASP A 1 89 ? -11.548 -13.401 -7.334 1.00 88.50 89 ASP A CA 1
ATOM 738 C C . ASP A 1 89 ? -11.324 -12.332 -8.421 1.00 88.50 89 ASP A C 1
ATOM 740 O O . ASP A 1 89 ? -10.219 -12.221 -8.951 1.00 88.50 89 ASP A O 1
ATOM 744 N N . GLU A 1 90 ? -12.323 -11.476 -8.667 1.00 89.38 90 GLU A N 1
ATOM 745 C CA . GLU A 1 90 ? -12.190 -10.302 -9.538 1.00 89.38 90 GLU A CA 1
ATOM 746 C C . GLU A 1 90 ? -11.223 -9.271 -8.936 1.00 89.38 90 GLU A C 1
ATOM 748 O O . GLU A 1 90 ? -10.282 -8.843 -9.599 1.00 89.38 90 GLU A O 1
ATOM 753 N N . LEU A 1 91 ? -11.368 -8.926 -7.650 1.00 88.38 91 LEU A N 1
ATOM 754 C CA . LEU A 1 91 ? -10.534 -7.903 -6.998 1.00 88.38 91 LEU A CA 1
ATOM 755 C C . LEU A 1 91 ? -9.036 -8.236 -6.949 1.00 88.38 91 LEU A C 1
ATOM 757 O O . LEU A 1 91 ? -8.210 -7.319 -6.890 1.00 88.38 91 LEU A O 1
ATOM 761 N N . ILE A 1 92 ? -8.677 -9.523 -6.914 1.00 89.69 92 ILE A N 1
ATOM 762 C CA . ILE A 1 92 ? -7.274 -9.968 -6.891 1.00 89.69 92 ILE A CA 1
ATOM 763 C C . ILE A 1 92 ? -6.711 -10.271 -8.279 1.00 89.69 92 ILE A C 1
ATOM 765 O O . ILE A 1 92 ? -5.527 -10.592 -8.385 1.00 89.69 92 ILE A O 1
ATOM 769 N N . ALA A 1 93 ? -7.537 -10.209 -9.322 1.00 92.06 93 ALA A N 1
ATOM 770 C CA . ALA A 1 93 ? -7.104 -10.502 -10.673 1.00 92.06 93 ALA A CA 1
ATOM 771 C C . ALA A 1 93 ? -6.117 -9.445 -11.198 1.00 92.06 93 ALA A C 1
ATOM 773 O O . ALA A 1 93 ? -6.157 -8.267 -10.836 1.00 92.06 93 ALA A O 1
ATOM 774 N N . ASP A 1 94 ? -5.222 -9.875 -12.085 1.00 94.19 94 ASP A N 1
ATOM 775 C CA . ASP A 1 94 ? -4.129 -9.035 -12.586 1.00 94.19 94 ASP A CA 1
ATOM 776 C C . ASP A 1 94 ? -4.569 -8.026 -13.668 1.00 94.19 94 ASP A C 1
ATOM 778 O O . ASP A 1 94 ? -3.813 -7.106 -13.997 1.00 94.19 94 ASP A O 1
ATOM 782 N N . HIS A 1 95 ? -5.777 -8.163 -14.233 1.00 94.38 95 HIS A N 1
ATOM 783 C CA . HIS A 1 95 ? -6.260 -7.288 -15.309 1.00 94.38 95 HIS A CA 1
ATOM 784 C C . HIS A 1 95 ? -6.577 -5.866 -14.835 1.00 94.38 95 HIS A C 1
ATOM 786 O O . HIS A 1 95 ? -6.622 -5.565 -13.644 1.00 94.38 95 HIS A O 1
ATOM 792 N N . ALA A 1 96 ? -6.774 -4.966 -15.801 1.00 95.00 96 ALA A N 1
ATOM 793 C CA . ALA A 1 96 ? -7.142 -3.584 -15.529 1.00 95.00 96 ALA A CA 1
ATOM 794 C C . ALA A 1 96 ? -8.556 -3.496 -14.948 1.00 95.00 96 ALA A C 1
ATOM 796 O O . ALA A 1 96 ? -9.517 -3.952 -15.563 1.00 95.00 96 ALA A O 1
ATOM 797 N N . GLN A 1 97 ? -8.668 -2.864 -13.788 1.00 93.31 97 GLN A N 1
ATOM 798 C CA . GLN A 1 97 ? -9.916 -2.681 -13.058 1.00 93.31 97 GLN A CA 1
ATOM 799 C C . GLN A 1 97 ? -10.061 -1.230 -12.613 1.00 93.31 97 GLN A C 1
ATOM 801 O O . GLN A 1 97 ? -9.062 -0.519 -12.496 1.00 93.31 97 GLN A O 1
ATOM 806 N N . ASP A 1 98 ? -11.286 -0.793 -12.328 1.00 92.69 98 ASP A N 1
ATOM 807 C CA . ASP A 1 98 ? -11.532 0.531 -11.753 1.00 92.69 98 ASP A CA 1
ATOM 808 C C . ASP A 1 98 ? -10.715 0.708 -10.460 1.00 92.69 98 ASP A C 1
ATOM 810 O O . ASP A 1 98 ? -10.743 -0.137 -9.564 1.00 92.69 98 ASP A O 1
ATOM 814 N N . ALA A 1 99 ? -9.933 1.784 -10.366 1.00 90.62 99 ALA A N 1
ATOM 815 C CA . ALA A 1 99 ? -9.156 2.079 -9.169 1.00 90.62 99 ALA A CA 1
ATOM 816 C C . ALA A 1 99 ? -10.061 2.509 -8.004 1.00 90.62 99 ALA A C 1
ATOM 818 O O . ALA A 1 99 ? -9.699 2.304 -6.840 1.00 90.62 99 ALA A O 1
ATOM 819 N N . ASP A 1 100 ? -11.236 3.070 -8.302 1.00 89.81 100 ASP A N 1
ATOM 820 C CA . ASP A 1 100 ? -12.088 3.701 -7.303 1.00 89.81 100 ASP A CA 1
ATOM 821 C C . ASP A 1 100 ? -12.755 2.684 -6.361 1.00 89.81 100 ASP A C 1
ATOM 823 O O . ASP A 1 100 ? -12.933 2.967 -5.171 1.00 89.81 100 ASP A O 1
ATOM 827 N N . GLN A 1 101 ? -13.020 1.461 -6.837 1.00 87.19 101 GLN A N 1
ATOM 828 C CA . GLN A 1 101 ? -13.603 0.383 -6.023 1.00 87.19 101 GLN A CA 1
ATOM 829 C C . GLN A 1 101 ? -12.724 -0.006 -4.819 1.00 87.19 101 GLN A C 1
ATOM 831 O O . GLN A 1 101 ? -13.225 -0.444 -3.784 1.00 87.19 101 GLN A O 1
ATOM 836 N N . PHE A 1 102 ? -11.401 0.190 -4.904 1.00 87.62 102 PHE A N 1
ATOM 837 C CA . PHE A 1 102 ? -10.477 -0.205 -3.839 1.00 87.62 102 PHE A CA 1
ATOM 838 C C . PHE A 1 102 ? -10.517 0.733 -2.624 1.00 87.62 102 PHE A C 1
ATOM 840 O O . PHE A 1 102 ? -10.140 0.317 -1.523 1.00 87.62 102 PHE A O 1
ATOM 847 N N . TYR A 1 103 ? -10.990 1.975 -2.783 1.00 86.19 103 TYR A N 1
ATOM 848 C CA . TYR A 1 103 ? -11.083 2.929 -1.672 1.00 86.19 103 TYR A CA 1
ATOM 849 C C . TYR A 1 103 ? -12.117 2.516 -0.623 1.00 86.19 103 TYR A C 1
ATOM 851 O O . TYR A 1 103 ? -11.982 2.903 0.536 1.00 86.19 103 TYR A O 1
ATOM 859 N N . GLU A 1 104 ? -13.092 1.673 -0.979 1.00 85.44 104 GLU A N 1
ATOM 860 C CA . GLU A 1 104 ? -14.039 1.100 -0.018 1.00 85.44 104 GLU A CA 1
ATOM 861 C C . GLU A 1 104 ? -13.323 0.284 1.071 1.00 85.44 104 GLU A C 1
ATOM 863 O O . GLU A 1 104 ? -13.772 0.246 2.217 1.00 85.44 104 GLU A O 1
ATOM 868 N N . PHE A 1 105 ? -12.180 -0.337 0.764 1.00 85.25 105 PHE A N 1
ATOM 869 C CA . PHE A 1 105 ? -11.431 -1.187 1.698 1.00 85.25 105 PHE A CA 1
ATOM 870 C C . PHE A 1 105 ? -10.409 -0.430 2.544 1.00 85.25 105 PHE A C 1
ATOM 872 O O . PHE A 1 105 ? -9.787 -1.020 3.431 1.00 85.25 105 PHE A O 1
ATOM 879 N N . VAL A 1 106 ? -10.243 0.869 2.306 1.00 83.38 106 VAL A N 1
ATOM 880 C CA . VAL A 1 106 ? -9.326 1.713 3.067 1.00 83.38 106 VAL A CA 1
ATOM 881 C C . VAL A 1 106 ? -10.052 2.248 4.310 1.00 83.38 106 VAL A C 1
ATOM 883 O O . VAL A 1 106 ? -11.159 2.773 4.189 1.00 83.38 106 VAL A O 1
ATOM 886 N N . PRO A 1 107 ? -9.480 2.117 5.523 1.00 81.56 107 PRO A N 1
ATOM 887 C CA . PRO A 1 107 ? -10.055 2.734 6.712 1.00 81.56 107 PRO A CA 1
ATOM 888 C C . PRO A 1 107 ? -10.017 4.256 6.599 1.00 81.56 107 PRO A C 1
ATOM 890 O O . PRO A 1 107 ? -9.004 4.842 6.208 1.00 81.56 107 PRO A O 1
ATOM 893 N N . GLU A 1 108 ? -11.094 4.902 7.030 1.00 76.88 108 GLU A N 1
ATOM 894 C CA . GLU A 1 108 ? -11.061 6.335 7.290 1.00 76.88 108 GLU A CA 1
ATOM 895 C C . GLU A 1 108 ? -10.170 6.593 8.510 1.00 76.88 108 GLU A C 1
ATOM 897 O O . GLU A 1 108 ? -10.269 5.908 9.530 1.00 76.88 108 GLU A O 1
ATOM 902 N N . MET A 1 109 ? -9.268 7.569 8.406 1.00 72.19 109 MET A N 1
ATOM 903 C CA . MET A 1 109 ? -8.514 8.009 9.574 1.00 72.19 109 MET A CA 1
ATOM 904 C C . MET A 1 109 ? -9.395 8.896 10.441 1.00 72.19 109 MET A C 1
ATOM 906 O O . MET A 1 109 ? -10.077 9.788 9.932 1.00 72.19 109 MET A O 1
ATOM 910 N N . SER A 1 110 ? -9.336 8.677 11.754 1.00 68.94 110 SER A N 1
ATOM 911 C CA . SER A 1 110 ? -10.052 9.501 12.718 1.00 68.94 110 SER A CA 1
ATOM 912 C C . SER A 1 110 ? -9.739 10.981 12.485 1.00 68.94 110 SER A C 1
ATOM 914 O O . SER A 1 110 ? -8.560 11.333 12.332 1.00 68.94 110 SER A O 1
ATOM 916 N N . PRO A 1 111 ? -10.761 11.858 12.467 1.00 66.56 111 PRO A N 1
ATOM 917 C CA . PRO A 1 111 ? -10.524 13.283 12.354 1.00 66.56 111 PRO A CA 1
ATOM 918 C C . PRO A 1 111 ? -9.626 13.722 13.505 1.00 66.56 111 PRO A C 1
ATOM 920 O O . PRO A 1 111 ? -9.688 13.188 14.617 1.00 66.56 111 PRO A O 1
ATOM 923 N N . SER A 1 112 ? -8.763 14.689 13.219 1.00 67.00 112 SER A N 1
ATOM 924 C CA . SER A 1 112 ? -7.868 15.233 14.226 1.00 67.00 112 SER A CA 1
ATOM 925 C C . SER A 1 112 ? -8.655 15.746 15.423 1.00 67.00 112 SER A C 1
ATOM 927 O O . SER A 1 112 ? -9.605 16.511 15.246 1.00 67.00 112 SER A O 1
ATOM 929 N N . LYS A 1 113 ? -8.241 15.348 16.624 1.00 67.38 113 LYS A N 1
ATOM 930 C CA . LYS A 1 113 ? -8.804 15.883 17.862 1.00 67.38 113 LYS A CA 1
ATOM 931 C C . LYS A 1 113 ? -8.013 17.134 18.227 1.00 67.38 113 LYS A C 1
ATOM 933 O O . LYS A 1 113 ? -6.783 17.079 18.314 1.00 67.38 113 LYS A O 1
ATOM 938 N N . ASP A 1 114 ? -8.728 18.241 18.389 1.00 68.31 114 ASP A N 1
ATOM 939 C CA . ASP A 1 114 ? -8.170 19.468 18.940 1.00 68.31 114 ASP A CA 1
ATOM 940 C C . ASP A 1 114 ? -8.077 19.282 20.459 1.00 68.31 114 ASP A C 1
ATOM 942 O O . ASP A 1 114 ? -9.085 19.245 21.166 1.00 68.31 114 ASP A O 1
ATOM 946 N N . GLU A 1 115 ? -6.862 19.095 20.963 1.00 64.19 115 GLU A N 1
ATOM 947 C CA . GLU A 1 115 ? -6.559 19.244 22.385 1.00 64.19 115 GLU A CA 1
ATOM 948 C C . GLU A 1 115 ? -6.067 20.671 22.623 1.00 64.19 115 GLU A C 1
ATOM 950 O O . GLU A 1 115 ? -5.573 21.300 21.692 1.00 64.19 115 GLU A O 1
ATOM 955 N N . LEU A 1 116 ? -6.207 21.183 23.853 1.00 59.62 116 LEU A N 1
ATOM 956 C CA . LEU A 1 116 ? -6.173 22.616 24.203 1.00 59.62 116 LEU A CA 1
ATOM 957 C C . LEU A 1 116 ? -5.057 23.491 23.574 1.00 59.62 116 LEU A C 1
ATOM 959 O O . LEU A 1 116 ? -5.250 24.697 23.549 1.00 59.62 116 LEU A O 1
ATOM 963 N N . ASP A 1 117 ? -3.961 22.927 23.045 1.00 64.25 117 ASP A N 1
ATOM 964 C CA . ASP A 1 117 ? -2.932 23.614 22.233 1.00 64.25 117 ASP A CA 1
ATOM 965 C C . ASP A 1 117 ? -2.274 22.710 21.151 1.00 64.25 117 ASP A C 1
ATOM 967 O O . ASP A 1 117 ? -1.197 23.009 20.622 1.00 64.25 117 ASP A O 1
ATOM 971 N N . CYS A 1 118 ? -2.863 21.548 20.852 1.00 62.81 118 CYS A N 1
ATOM 972 C CA . CYS A 1 118 ? -2.262 20.500 20.024 1.00 62.81 118 CYS A CA 1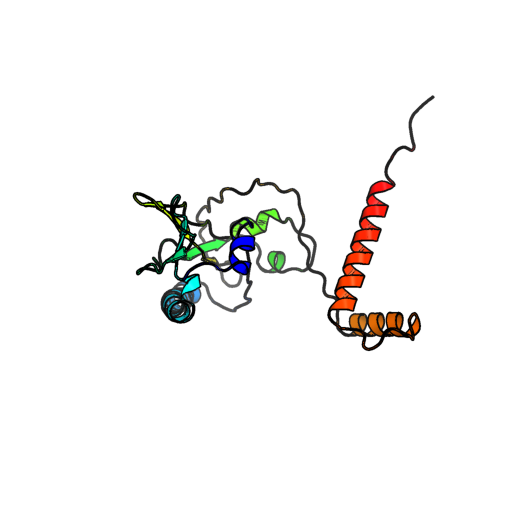
ATOM 973 C C . CYS A 1 118 ? -3.289 19.885 19.078 1.00 62.81 118 CYS A C 1
ATOM 975 O O . CYS A 1 118 ? -4.394 19.538 19.484 1.00 62.81 118 CYS A O 1
ATOM 977 N N . LYS A 1 119 ? -2.873 19.624 17.838 1.00 70.50 119 LYS A N 1
ATOM 978 C CA . LYS A 1 119 ? -3.632 18.761 16.929 1.00 70.50 119 LYS A CA 1
ATOM 979 C C . LYS A 1 119 ? -3.056 17.353 16.991 1.00 70.50 119 LYS A C 1
ATOM 981 O O . LYS A 1 119 ? -1.890 17.162 16.640 1.00 70.50 119 LYS A O 1
ATOM 986 N N . ALA A 1 120 ? -3.855 16.386 17.437 1.00 71.94 120 ALA A N 1
ATOM 987 C CA . ALA A 1 120 ? -3.476 14.976 17.442 1.00 71.94 120 ALA A CA 1
ATOM 988 C C . ALA A 1 120 ? -3.961 14.294 16.156 1.00 71.94 120 ALA A C 1
ATOM 990 O O . ALA A 1 120 ? -5.155 14.297 15.852 1.00 71.94 120 ALA A O 1
ATOM 991 N N . ILE A 1 121 ? -3.036 13.701 15.402 1.00 74.12 121 ILE A N 1
ATOM 992 C CA . ILE A 1 121 ? -3.310 12.990 14.148 1.00 74.12 121 ILE A CA 1
ATOM 993 C C . ILE A 1 121 ? -2.973 11.511 14.341 1.00 74.12 121 ILE A C 1
ATOM 995 O O . ILE A 1 121 ? -1.874 11.174 14.784 1.00 74.12 121 ILE A O 1
ATOM 999 N N . SER A 1 122 ? -3.919 10.626 14.018 1.00 75.50 122 SER A N 1
ATOM 1000 C CA . SER A 1 122 ? -3.688 9.175 14.042 1.00 75.50 122 SER A CA 1
ATOM 1001 C C . SER A 1 122 ? -2.655 8.783 12.987 1.00 75.50 122 SER A C 1
ATOM 1003 O O . SER A 1 122 ? -2.722 9.256 11.856 1.00 75.50 122 SER A O 1
ATOM 1005 N N . VAL A 1 123 ? -1.705 7.918 13.347 1.00 76.88 123 VAL A N 1
ATOM 1006 C CA . VAL A 1 123 ? -0.635 7.480 12.426 1.00 76.88 123 VAL A CA 1
ATOM 1007 C C . VAL A 1 123 ? -0.979 6.198 11.683 1.00 76.88 123 VAL A C 1
ATOM 1009 O O . VAL A 1 123 ? -0.462 5.952 10.595 1.00 76.88 123 VAL A O 1
ATOM 1012 N N . VAL A 1 124 ? -1.877 5.391 12.241 1.00 81.00 124 VAL A N 1
ATOM 101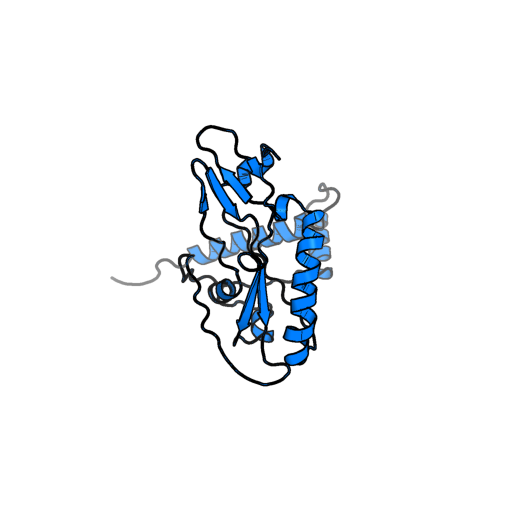3 C CA . VAL A 1 124 ? -2.345 4.165 11.607 1.00 81.00 124 VAL A CA 1
ATOM 1014 C C . VAL A 1 124 ? -3.847 4.013 11.814 1.00 81.00 124 VAL A C 1
ATOM 1016 O O . VAL A 1 124 ? -4.379 4.290 12.889 1.00 81.00 124 VAL A O 1
ATOM 1019 N N . ALA A 1 125 ? -4.517 3.543 10.771 1.00 83.88 125 ALA A N 1
ATOM 1020 C CA . ALA A 1 125 ? -5.870 3.027 10.832 1.00 83.88 125 ALA A CA 1
ATOM 1021 C C . ALA A 1 125 ? -5.892 1.701 10.072 1.00 83.88 125 ALA A C 1
ATOM 1023 O O . ALA A 1 125 ? -5.187 1.526 9.076 1.00 83.88 125 ALA A O 1
ATOM 1024 N N . LEU A 1 126 ? -6.669 0.751 10.568 1.00 84.00 126 LEU A N 1
ATOM 1025 C CA . LEU A 1 126 ? -6.764 -0.599 10.041 1.00 84.00 126 LEU A CA 1
ATOM 1026 C C . LEU A 1 126 ? -8.230 -0.919 9.755 1.00 84.00 126 LEU A C 1
ATOM 1028 O O . LEU A 1 126 ? -9.120 -0.605 10.547 1.00 84.00 126 LEU A O 1
ATOM 1032 N N . LYS A 1 127 ? -8.477 -1.568 8.621 1.00 85.75 127 LYS A N 1
ATOM 1033 C CA . LYS A 1 127 ? -9.781 -2.116 8.259 1.00 85.75 127 LYS A CA 1
ATOM 1034 C C . LYS A 1 127 ? -9.606 -3.570 7.871 1.00 85.75 127 LYS A C 1
ATOM 1036 O O . LYS A 1 127 ? -8.682 -3.902 7.133 1.00 85.75 127 LYS A O 1
ATOM 1041 N N . ALA A 1 128 ? -10.488 -4.422 8.365 1.00 84.25 128 ALA A N 1
ATOM 1042 C CA . ALA A 1 128 ? -10.574 -5.809 7.949 1.00 84.25 128 ALA A CA 1
ATOM 1043 C C . ALA A 1 128 ? -11.942 -6.058 7.310 1.00 84.25 128 ALA A C 1
ATOM 1045 O O . ALA A 1 128 ? -12.977 -5.841 7.942 1.00 84.25 128 ALA A O 1
ATOM 1046 N N . SER A 1 129 ? -11.936 -6.496 6.055 1.00 84.38 129 SER A N 1
ATOM 1047 C CA . SER A 1 129 ? -13.148 -6.723 5.267 1.00 84.38 129 SER A CA 1
ATOM 1048 C C . SER A 1 129 ? -13.300 -8.208 4.959 1.00 84.38 129 SER A C 1
ATOM 1050 O O . SER A 1 129 ? -12.338 -8.851 4.541 1.00 84.38 129 SER A O 1
ATOM 1052 N N . LEU A 1 130 ? -14.497 -8.745 5.181 1.00 82.81 130 LEU A N 1
ATOM 1053 C CA . LEU A 1 130 ? -14.877 -10.103 4.801 1.00 82.81 130 LEU A CA 1
ATOM 1054 C C . LEU A 1 130 ? -15.574 -10.090 3.441 1.00 82.81 130 LEU A C 1
ATOM 1056 O O . LEU A 1 130 ? -16.412 -9.225 3.208 1.00 82.81 130 LEU A O 1
ATOM 1060 N N . PHE A 1 131 ? -15.284 -11.074 2.595 1.00 80.69 131 PHE A N 1
ATOM 1061 C CA . PHE A 1 131 ? -15.941 -11.278 1.302 1.00 80.69 131 PHE A CA 1
ATOM 1062 C C . PHE A 1 131 ? -16.771 -12.574 1.362 1.00 80.69 131 PHE A C 1
ATOM 1064 O O . PHE A 1 131 ? -16.200 -13.669 1.302 1.00 80.69 131 PHE A O 1
ATOM 1071 N N . PRO A 1 132 ? -18.103 -12.497 1.553 1.00 71.19 132 PRO A N 1
ATOM 1072 C CA . PRO A 1 132 ? -18.970 -13.667 1.619 1.00 71.19 132 PRO A CA 1
ATOM 1073 C C . PRO A 1 132 ? -19.117 -14.281 0.225 1.00 71.19 132 PRO A C 1
ATOM 1075 O O . PRO A 1 132 ? -19.605 -13.637 -0.695 1.00 71.19 132 PRO A O 1
ATOM 1078 N N . GLY A 1 133 ? -18.732 -15.544 0.056 1.00 64.19 133 GLY A N 1
ATOM 1079 C CA . GLY A 1 133 ? -18.755 -16.165 -1.277 1.00 64.19 133 GLY A CA 1
ATOM 1080 C C . GLY A 1 133 ? -18.106 -17.539 -1.369 1.00 64.19 133 GLY A C 1
ATOM 1081 O O . GLY A 1 133 ? -18.510 -18.343 -2.200 1.00 64.19 133 GLY A O 1
ATOM 1082 N N . ARG A 1 134 ? -17.209 -17.883 -0.433 1.00 62.09 134 ARG A N 1
ATOM 1083 C CA . ARG A 1 134 ? -16.723 -19.266 -0.235 1.00 62.09 134 ARG A CA 1
ATOM 1084 C C . ARG A 1 134 ? -17.553 -20.073 0.792 1.00 62.09 134 ARG A C 1
ATOM 1086 O O . ARG A 1 134 ? -17.212 -21.201 1.127 1.00 62.09 134 ARG A O 1
ATOM 1093 N N . GLY A 1 135 ? -18.692 -19.516 1.228 1.00 36.81 135 GLY A N 1
ATOM 1094 C CA . GLY A 1 135 ? -19.753 -20.147 2.029 1.00 36.81 135 GLY A CA 1
ATOM 1095 C C . GLY A 1 135 ? -20.856 -19.128 2.377 1.00 36.81 135 GLY A C 1
ATOM 1096 O O . GLY A 1 135 ? -20.565 -18.078 2.935 1.00 36.81 135 GLY A O 1
ATOM 1097 N N . LYS A 1 136 ? -22.113 -19.389 1.990 1.00 34.09 136 LYS A N 1
ATOM 1098 C CA . LYS A 1 136 ? -23.244 -18.426 1.981 1.00 34.09 136 LYS A CA 1
ATOM 1099 C C . LYS A 1 136 ? -23.867 -18.192 3.378 1.00 34.09 136 LYS A C 1
ATOM 1101 O O . LYS A 1 136 ? -24.354 -19.169 3.937 1.00 34.09 136 LYS A O 1
ATOM 1106 N N . LEU A 1 137 ? -23.982 -16.936 3.860 1.00 32.69 137 LEU A N 1
ATOM 1107 C CA . LEU A 1 137 ? -25.255 -16.178 4.029 1.00 32.69 137 LEU A CA 1
ATOM 1108 C C . LEU A 1 137 ? -25.072 -14.724 4.578 1.00 32.69 137 LEU A C 1
ATOM 1110 O O . LEU A 1 137 ? -24.658 -14.535 5.709 1.00 32.69 137 LEU A O 1
ATOM 1114 N N . MET A 1 138 ? -25.509 -13.732 3.784 1.00 34.03 138 MET A N 1
ATOM 1115 C CA . MET A 1 138 ? -26.276 -12.491 4.094 1.00 34.03 138 MET A CA 1
ATOM 1116 C C . MET A 1 138 ? -26.000 -11.611 5.347 1.00 34.03 138 MET A C 1
ATOM 1118 O O . MET A 1 138 ? -26.446 -11.936 6.442 1.00 34.03 138 MET A O 1
ATOM 1122 N N . ARG A 1 139 ? -25.559 -10.353 5.135 1.00 30.88 139 ARG A N 1
ATOM 1123 C CA . ARG A 1 139 ? -26.366 -9.093 5.118 1.00 30.88 139 ARG A CA 1
ATOM 1124 C C . ARG A 1 139 ? -25.434 -7.869 5.042 1.00 30.88 139 ARG A C 1
ATOM 1126 O O . ARG A 1 139 ? -24.530 -7.727 5.856 1.00 30.88 139 ARG A O 1
ATOM 1133 N N . GLU A 1 140 ? -25.696 -6.978 4.089 1.00 38.84 140 GLU A N 1
ATOM 1134 C CA . GLU A 1 140 ? -24.940 -5.738 3.875 1.00 38.84 140 GLU A CA 1
ATOM 1135 C C . GLU A 1 140 ? -25.101 -4.739 5.030 1.00 38.84 140 GLU A C 1
ATOM 1137 O O . GLU A 1 140 ? -26.203 -4.511 5.536 1.00 38.84 140 GLU A O 1
ATOM 1142 N N . ILE A 1 141 ? -23.992 -4.091 5.393 1.00 37.16 141 ILE A N 1
ATOM 1143 C CA . ILE A 1 141 ? -23.978 -2.844 6.161 1.00 37.16 141 ILE A CA 1
ATOM 1144 C C . ILE A 1 141 ? -23.478 -1.764 5.196 1.00 37.16 141 ILE A C 1
ATOM 1146 O O . ILE A 1 141 ? -22.391 -1.936 4.643 1.00 37.16 141 ILE A O 1
ATOM 1150 N N . PRO A 1 142 ? -24.212 -0.656 4.982 1.00 34.03 142 PRO A N 1
ATOM 1151 C CA . PRO A 1 142 ? -23.759 0.396 4.085 1.00 34.03 142 PRO A CA 1
ATOM 1152 C C . PRO A 1 142 ? -22.483 1.026 4.642 1.00 34.03 142 PRO A C 1
ATOM 1154 O O . PRO A 1 142 ? -22.505 1.688 5.683 1.00 34.03 142 PRO A O 1
ATOM 1157 N N . LEU A 1 143 ? -21.367 0.833 3.946 1.00 37.88 143 LEU A N 1
ATOM 1158 C CA . LEU A 1 143 ? -20.154 1.590 4.201 1.00 37.88 143 LEU A CA 1
ATOM 1159 C C . LEU A 1 143 ? -20.323 2.972 3.572 1.00 37.88 143 LEU A C 1
ATOM 1161 O O . LEU A 1 143 ? -20.453 3.111 2.359 1.00 37.88 143 LEU A O 1
ATOM 1165 N N . LYS A 1 144 ? -20.322 4.017 4.400 1.00 37.62 144 LYS A N 1
ATOM 1166 C CA . LYS A 1 144 ? -20.036 5.364 3.909 1.00 37.62 144 LYS A CA 1
ATOM 1167 C C . LYS A 1 144 ? -18.525 5.492 3.813 1.00 37.62 144 LYS A C 1
ATOM 1169 O O . LYS A 1 144 ? -17.860 5.386 4.833 1.00 37.62 144 LYS A O 1
ATOM 1174 N N . ALA A 1 145 ? -18.028 5.711 2.602 1.00 38.44 145 ALA A N 1
ATOM 1175 C CA . ALA A 1 145 ? -16.674 6.179 2.356 1.00 38.44 145 ALA A CA 1
ATOM 1176 C C . ALA A 1 145 ? -16.721 7.679 2.009 1.00 38.44 145 ALA A C 1
ATOM 1178 O O . ALA A 1 145 ? -17.449 8.081 1.097 1.00 38.44 145 ALA A O 1
ATOM 1179 N N . ARG A 1 146 ? -15.963 8.520 2.722 1.00 47.00 146 ARG A N 1
ATOM 1180 C CA . ARG A 1 146 ? -15.588 9.898 2.335 1.00 47.00 146 ARG A CA 1
ATOM 1181 C C . ARG A 1 146 ? -14.185 10.223 2.883 1.00 47.00 146 ARG A C 1
ATOM 1183 O O . ARG A 1 146 ? -13.826 9.777 3.956 1.00 47.00 146 ARG A O 1
ATOM 1190 N N . SER A 1 147 ? -13.328 11.032 2.255 1.00 48.22 147 SER A N 1
ATOM 1191 C CA . SER A 1 147 ? -13.386 11.764 0.984 1.00 48.22 147 SER A CA 1
ATOM 1192 C C . SER A 1 147 ? -11.967 11.893 0.406 1.00 48.22 147 SER A C 1
ATOM 1194 O O . SER A 1 147 ? -11.223 12.809 0.759 1.00 48.22 147 SER A O 1
ATOM 1196 N N . PHE A 1 148 ? -11.602 11.001 -0.509 1.00 54.97 148 PHE A N 1
ATOM 1197 C CA . PHE A 1 148 ? -10.796 11.416 -1.659 1.00 54.97 148 PHE A CA 1
ATOM 1198 C C . PHE A 1 148 ? -11.770 11.970 -2.708 1.00 54.97 148 PHE A C 1
ATOM 1200 O O . PHE A 1 148 ? -12.950 11.605 -2.662 1.00 54.97 148 PHE A O 1
ATOM 1207 N N . PRO A 1 149 ? -11.353 12.874 -3.612 1.00 62.94 149 PRO A N 1
ATOM 1208 C CA . PRO A 1 149 ? -12.185 13.217 -4.755 1.00 62.94 149 PRO A CA 1
ATOM 1209 C C . PRO A 1 149 ? -12.363 11.948 -5.595 1.00 62.94 149 PRO A C 1
ATOM 1211 O O . PRO A 1 149 ? -11.474 11.555 -6.341 1.00 62.94 149 PRO A O 1
ATOM 1214 N N . LEU A 1 150 ? -13.493 11.280 -5.384 1.00 67.94 150 LEU A N 1
ATOM 1215 C CA . LEU A 1 150 ? -13.984 10.199 -6.217 1.00 67.94 150 LEU A CA 1
ATOM 1216 C C . LEU A 1 150 ? -15.077 10.773 -7.125 1.00 67.94 150 LEU A C 1
ATOM 1218 O O . LEU A 1 150 ? -15.882 11.586 -6.651 1.00 67.94 150 LEU A O 1
ATOM 1222 N N . PRO A 1 151 ? -15.132 10.359 -8.397 1.00 77.25 151 PRO A N 1
ATOM 1223 C CA . PRO A 1 151 ? -14.265 9.357 -9.019 1.00 77.25 151 PRO A CA 1
ATOM 1224 C C . PRO A 1 151 ? -12.895 9.915 -9.452 1.00 77.25 151 PRO A C 1
ATOM 1226 O O . PRO A 1 151 ? -12.790 11.077 -9.848 1.00 77.25 151 PRO A O 1
ATOM 1229 N N . THR A 1 152 ? -11.846 9.088 -9.402 1.00 84.00 152 THR A N 1
ATOM 1230 C CA . THR A 1 152 ? -10.525 9.427 -9.960 1.00 84.00 152 THR A CA 1
ATOM 1231 C C . THR A 1 152 ? -10.425 9.144 -11.458 1.00 84.00 152 THR A C 1
ATOM 1233 O O . THR A 1 152 ? -9.515 9.675 -12.097 1.00 84.00 152 THR A O 1
ATOM 1236 N N . ASN A 1 153 ? -11.352 8.349 -12.016 1.00 86.88 153 ASN A N 1
ATOM 1237 C CA . ASN A 1 153 ? -11.354 7.899 -13.415 1.00 86.88 153 ASN A CA 1
ATOM 1238 C C . ASN A 1 153 ? -10.008 7.275 -13.830 1.00 86.88 153 ASN A C 1
ATOM 1240 O O . ASN A 1 153 ? -9.426 7.606 -14.865 1.00 86.88 153 ASN A O 1
ATOM 1244 N N . LYS A 1 154 ? -9.469 6.416 -12.962 1.00 91.19 154 LYS A N 1
ATOM 1245 C CA . LYS A 1 154 ? -8.220 5.685 -13.186 1.00 91.19 154 LYS A CA 1
ATOM 1246 C C . LYS A 1 154 ? -8.475 4.194 -13.110 1.00 91.19 154 LYS A C 1
ATOM 1248 O O . LYS A 1 154 ? -9.364 3.744 -12.398 1.00 91.19 154 LYS A O 1
ATOM 1253 N N . VAL A 1 155 ? -7.626 3.437 -13.791 1.00 93.69 155 VAL A N 1
ATOM 1254 C CA . VAL A 1 155 ? -7.583 1.981 -13.673 1.00 93.69 155 VAL A CA 1
ATOM 1255 C C . VAL A 1 155 ? -6.336 1.538 -12.921 1.00 93.69 155 VAL A C 1
ATOM 1257 O O . VAL A 1 155 ? -5.300 2.207 -12.936 1.00 93.69 155 VAL A O 1
ATOM 1260 N N . ARG A 1 156 ? -6.434 0.386 -12.268 1.00 91.88 156 ARG A N 1
ATOM 1261 C CA . ARG A 1 156 ? -5.337 -0.320 -11.614 1.00 91.88 156 ARG A CA 1
ATOM 1262 C C . ARG A 1 156 ? -5.176 -1.686 -12.273 1.00 91.88 156 ARG A C 1
ATOM 1264 O O . ARG A 1 156 ? -6.165 -2.373 -12.480 1.00 91.88 156 ARG A O 1
ATOM 1271 N N . ALA A 1 157 ? -3.938 -2.078 -12.560 1.00 94.06 157 ALA A N 1
ATOM 1272 C CA . ALA A 1 157 ? -3.587 -3.397 -13.085 1.00 94.06 157 ALA A CA 1
ATOM 1273 C C . ALA A 1 157 ? -2.298 -3.902 -12.423 1.00 94.06 157 ALA A C 1
ATOM 1275 O O . ALA A 1 157 ? -1.489 -3.096 -11.945 1.00 94.06 157 ALA A O 1
ATOM 1276 N N . THR A 1 158 ? -2.093 -5.218 -12.425 1.00 93.88 158 THR A N 1
ATOM 1277 C CA . THR A 1 158 ? -0.873 -5.854 -11.916 1.00 93.88 158 THR A CA 1
ATOM 1278 C C . THR A 1 158 ? -0.143 -6.538 -13.063 1.00 93.88 158 THR A C 1
ATOM 1280 O O . THR A 1 158 ? -0.723 -7.293 -13.832 1.00 93.88 158 THR A O 1
ATOM 1283 N N . PHE A 1 159 ? 1.158 -6.276 -13.187 1.00 93.31 159 PHE A N 1
ATOM 1284 C CA . PHE A 1 159 ? 1.988 -6.868 -14.232 1.00 93.31 159 PHE A CA 1
ATOM 1285 C C . PHE A 1 159 ? 3.051 -7.759 -13.603 1.00 93.31 159 PHE A C 1
ATOM 1287 O O . PHE A 1 159 ? 3.859 -7.304 -12.790 1.00 93.31 159 PHE A O 1
ATOM 1294 N N . THR A 1 160 ? 3.083 -9.019 -14.028 1.00 94.31 160 THR A N 1
ATOM 1295 C CA . THR A 1 160 ? 4.087 -9.982 -13.578 1.00 94.31 160 THR A CA 1
ATOM 1296 C C . THR A 1 160 ? 5.217 -10.070 -14.597 1.00 94.31 160 THR A C 1
ATOM 1298 O O . THR A 1 160 ? 5.077 -10.681 -15.655 1.00 94.31 160 THR A O 1
ATOM 1301 N N . LEU A 1 161 ? 6.369 -9.484 -14.263 1.00 93.12 161 LEU A N 1
ATOM 1302 C CA . LEU A 1 161 ? 7.614 -9.744 -14.981 1.00 93.12 161 LEU A CA 1
ATOM 1303 C C . LEU A 1 161 ? 8.309 -10.953 -14.350 1.00 93.12 161 LEU A C 1
ATOM 1305 O O . LEU A 1 161 ? 8.899 -10.859 -13.273 1.00 93.12 161 LEU A O 1
ATOM 1309 N N . ASP A 1 162 ? 8.218 -12.100 -15.017 1.00 94.50 162 ASP A N 1
ATOM 1310 C CA . ASP A 1 162 ? 8.783 -13.343 -14.503 1.00 94.50 162 ASP A CA 1
ATOM 1311 C C . ASP A 1 162 ? 10.326 -13.365 -14.519 1.00 94.50 162 ASP A C 1
ATOM 1313 O O . ASP A 1 162 ? 11.023 -12.501 -15.070 1.00 94.50 162 ASP A O 1
ATOM 1317 N N . ARG A 1 163 ? 10.884 -14.399 -13.880 1.00 94.75 163 ARG A N 1
ATOM 1318 C CA . ARG A 1 163 ? 12.335 -14.595 -13.801 1.00 94.75 163 ARG A CA 1
ATOM 1319 C C . ARG A 1 163 ? 12.957 -14.780 -15.184 1.00 94.75 163 ARG A C 1
ATOM 1321 O O . ARG A 1 163 ? 14.030 -14.239 -15.427 1.00 94.75 163 ARG A O 1
ATOM 1328 N N . ALA A 1 164 ? 12.312 -15.537 -16.070 1.00 95.94 164 ALA A N 1
ATOM 1329 C CA . ALA A 1 164 ? 12.860 -15.844 -17.386 1.00 95.94 164 ALA A CA 1
ATOM 1330 C C . ALA A 1 164 ? 13.008 -14.576 -18.240 1.00 95.94 164 ALA A C 1
ATOM 1332 O O . ALA A 1 164 ? 14.063 -14.345 -18.827 1.00 95.94 164 ALA A O 1
ATOM 1333 N N . ASN A 1 165 ? 11.990 -13.718 -18.252 1.00 94.50 165 ASN A N 1
ATOM 1334 C CA . ASN A 1 165 ? 12.019 -12.438 -18.946 1.00 94.50 165 ASN A CA 1
ATOM 1335 C C . ASN A 1 165 ? 12.982 -11.453 -18.277 1.00 94.50 165 ASN A C 1
ATOM 1337 O O . ASN A 1 165 ? 13.693 -10.734 -18.975 1.00 94.50 165 ASN A O 1
ATOM 1341 N N . THR A 1 166 ? 13.086 -11.467 -16.945 1.00 94.81 166 THR A N 1
ATOM 1342 C CA . THR A 1 166 ? 14.085 -10.654 -16.232 1.00 94.81 166 THR A CA 1
ATOM 1343 C C . THR A 1 166 ? 15.517 -11.026 -16.628 1.00 94.81 166 THR A C 1
ATOM 1345 O O . THR A 1 166 ? 16.322 -10.132 -16.884 1.00 94.81 166 THR A O 1
ATOM 1348 N N . GLU A 1 167 ? 15.855 -12.318 -16.704 1.00 94.06 167 GLU A N 1
ATOM 1349 C CA . GLU A 1 167 ? 17.194 -12.747 -17.139 1.00 94.06 167 GLU A CA 1
ATOM 1350 C C . GLU A 1 167 ? 17.438 -12.432 -18.621 1.00 94.06 167 GLU A C 1
ATOM 1352 O O . GLU A 1 167 ? 18.479 -11.875 -18.953 1.00 94.06 167 GLU A O 1
ATOM 1357 N N . ARG A 1 168 ? 16.443 -12.633 -19.497 1.00 94.00 168 ARG A N 1
ATOM 1358 C CA . ARG A 1 168 ? 16.543 -12.223 -20.909 1.00 94.00 168 ARG A CA 1
ATOM 1359 C C . ARG A 1 168 ? 16.846 -10.734 -21.066 1.00 94.00 168 ARG A C 1
ATOM 1361 O O . ARG 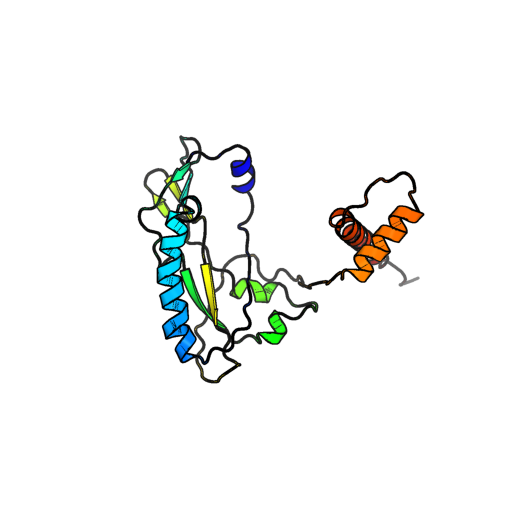A 1 168 ? 17.701 -10.363 -21.863 1.00 94.00 168 ARG A O 1
ATOM 1368 N N . LEU A 1 169 ? 16.174 -9.873 -20.299 1.00 93.25 169 LEU A N 1
ATOM 1369 C CA . LEU A 1 169 ? 16.433 -8.433 -20.330 1.00 93.25 169 LEU A CA 1
ATOM 1370 C C . LEU A 1 169 ? 17.855 -8.096 -19.859 1.00 93.25 169 LEU A C 1
ATOM 1372 O O . LEU A 1 169 ? 18.487 -7.202 -20.417 1.00 93.25 169 LEU A O 1
ATOM 1376 N N . LYS A 1 170 ? 18.391 -8.812 -18.864 1.00 92.81 170 LYS A N 1
ATOM 1377 C CA . LYS A 1 170 ? 19.785 -8.623 -18.433 1.00 92.81 170 LYS A CA 1
ATOM 1378 C C . LYS A 1 170 ? 20.781 -9.052 -19.500 1.00 92.81 170 LYS A 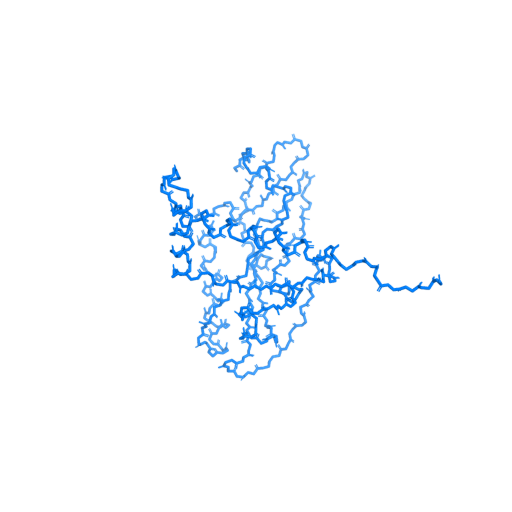C 1
ATOM 1380 O O . LYS A 1 170 ? 21.769 -8.344 -19.697 1.00 92.81 170 LYS A O 1
ATOM 1385 N N . ASP A 1 171 ? 20.529 -10.174 -20.167 1.00 91.69 171 ASP A N 1
ATOM 1386 C CA . ASP A 1 171 ? 21.389 -10.678 -21.237 1.00 91.69 171 ASP A CA 1
ATOM 1387 C C . ASP A 1 171 ? 21.425 -9.689 -22.407 1.00 91.69 171 ASP A C 1
ATOM 1389 O O . ASP A 1 171 ? 22.504 -9.369 -22.900 1.00 91.69 171 ASP A O 1
ATOM 1393 N N . LEU A 1 172 ? 20.270 -9.120 -22.781 1.00 90.81 172 LEU A N 1
ATOM 1394 C CA . LEU A 1 172 ? 20.179 -8.064 -23.796 1.00 90.81 172 LEU A CA 1
ATOM 1395 C C . LEU A 1 172 ? 21.013 -6.833 -23.416 1.00 90.81 172 LEU A C 1
ATOM 1397 O O . LEU A 1 172 ? 21.843 -6.386 -24.204 1.00 90.81 172 LEU A O 1
ATOM 1401 N N . VAL A 1 173 ? 20.852 -6.322 -22.190 1.00 89.94 173 VAL A N 1
ATOM 1402 C CA . VAL A 1 173 ? 21.621 -5.161 -21.708 1.00 89.94 173 VAL A CA 1
ATOM 1403 C C . VAL A 1 173 ? 23.123 -5.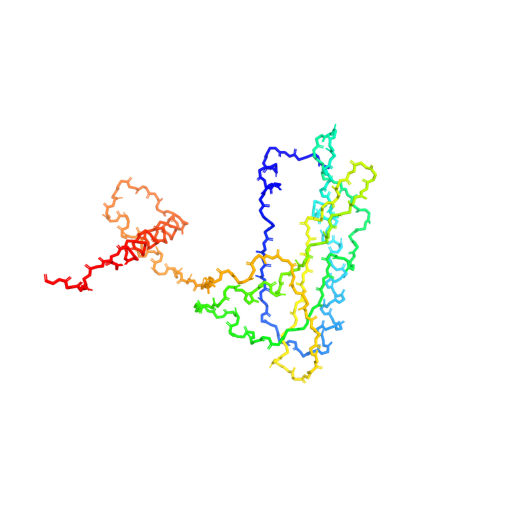455 -21.673 1.00 89.94 173 VAL A C 1
ATOM 1405 O O . VAL A 1 173 ? 23.927 -4.595 -22.030 1.00 89.94 173 VAL A O 1
ATOM 1408 N N . SER A 1 174 ? 23.508 -6.665 -21.265 1.00 88.44 174 SER A N 1
ATOM 1409 C CA . SER A 1 174 ? 24.915 -7.075 -21.179 1.00 88.44 174 SER A CA 1
ATOM 1410 C C . SER A 1 174 ? 25.546 -7.246 -22.562 1.00 88.44 174 SER A C 1
ATOM 1412 O O . SER A 1 174 ? 26.707 -6.888 -22.754 1.00 88.44 174 SER A O 1
ATOM 1414 N N . ALA A 1 175 ? 24.784 -7.756 -23.534 1.00 87.00 175 ALA A N 1
ATOM 1415 C CA . ALA A 1 175 ? 25.227 -7.903 -24.916 1.00 87.00 175 ALA A CA 1
ATOM 1416 C C . ALA A 1 175 ? 25.396 -6.544 -25.614 1.00 87.00 175 ALA A C 1
ATOM 1418 O O . ALA A 1 175 ? 26.349 -6.352 -26.365 1.00 87.00 175 ALA A O 1
ATOM 1419 N N . GLU A 1 176 ? 24.499 -5.592 -25.351 1.00 85.50 176 GLU A N 1
ATOM 1420 C CA . GLU A 1 176 ? 24.524 -4.267 -25.975 1.00 85.50 176 GLU A CA 1
ATOM 1421 C C . GLU A 1 176 ? 25.545 -3.323 -25.316 1.00 85.50 176 GLU A C 1
ATOM 1423 O O . GLU A 1 176 ? 26.186 -2.513 -25.989 1.00 85.50 176 GLU A O 1
ATOM 1428 N N . LYS A 1 177 ? 25.750 -3.443 -23.997 1.00 80.50 177 LYS A N 1
ATOM 1429 C CA . LYS A 1 177 ? 26.733 -2.658 -23.241 1.00 80.50 177 LYS A CA 1
ATOM 1430 C C . LYS A 1 177 ? 27.702 -3.548 -22.477 1.00 80.50 177 LYS A C 1
ATOM 1432 O O . LYS A 1 177 ? 27.625 -3.672 -21.257 1.00 80.50 177 LYS A O 1
ATOM 1437 N N . LEU A 1 178 ? 28.719 -4.023 -23.194 1.00 66.25 178 LEU A N 1
ATOM 1438 C CA . LEU A 1 178 ? 29.849 -4.789 -22.648 1.00 66.25 178 LEU A CA 1
ATOM 1439 C C . LEU A 1 178 ? 30.627 -4.065 -21.524 1.00 66.25 178 LEU A C 1
ATOM 1441 O O . LEU A 1 178 ? 31.415 -4.695 -20.824 1.00 66.25 178 LEU A O 1
ATOM 1445 N N . SER A 1 179 ? 30.437 -2.750 -21.351 1.00 76.25 179 SER A N 1
ATOM 1446 C CA . SER A 1 179 ? 31.070 -1.944 -20.296 1.00 76.25 179 SER A CA 1
ATOM 1447 C C . SER A 1 179 ? 30.230 -1.785 -19.027 1.00 76.25 179 SER A C 1
ATOM 1449 O O . SER A 1 179 ? 30.747 -1.307 -18.014 1.00 76.25 179 SER A O 1
ATOM 1451 N N . LEU A 1 180 ? 28.945 -2.154 -19.053 1.00 74.19 180 LEU A N 1
ATOM 1452 C CA . LEU A 1 180 ? 28.134 -2.174 -17.844 1.00 74.19 180 LEU A CA 1
ATOM 1453 C C . LEU A 1 180 ? 28.562 -3.404 -17.039 1.00 74.19 180 LEU A C 1
ATOM 1455 O O . LEU A 1 180 ? 28.566 -4.511 -17.563 1.00 74.19 180 LEU A O 1
ATOM 1459 N N . GLY A 1 181 ? 28.974 -3.207 -15.785 1.00 77.19 181 GLY A N 1
ATOM 1460 C CA . GLY A 1 181 ? 29.352 -4.307 -14.896 1.00 77.19 181 GLY A CA 1
ATOM 1461 C C . GLY A 1 181 ? 28.160 -5.208 -14.539 1.00 77.19 181 GLY A C 1
ATOM 1462 O O . GLY A 1 181 ? 27.350 -5.600 -15.371 1.00 77.19 181 GLY A O 1
ATOM 1463 N N . ARG A 1 182 ? 28.000 -5.554 -13.258 1.00 82.25 182 ARG A N 1
ATOM 1464 C CA . ARG A 1 182 ? 26.874 -6.402 -12.837 1.00 82.25 182 ARG A CA 1
ATOM 1465 C C . ARG A 1 182 ? 25.529 -5.698 -13.060 1.00 82.25 182 ARG A C 1
ATOM 1467 O O . ARG A 1 182 ? 25.218 -4.719 -12.383 1.00 82.25 182 ARG A O 1
ATOM 1474 N N . VAL A 1 183 ? 24.696 -6.266 -13.925 1.00 87.62 183 VAL A N 1
ATOM 1475 C CA . VAL A 1 183 ? 23.326 -5.802 -14.163 1.00 87.62 183 VAL A CA 1
ATOM 1476 C C . VAL A 1 183 ? 22.401 -6.252 -13.018 1.00 87.62 183 VAL A C 1
ATOM 1478 O O . VAL A 1 183 ? 22.299 -7.438 -12.697 1.00 87.62 183 VAL A O 1
ATOM 1481 N N . SER A 1 184 ? 21.735 -5.299 -12.359 1.00 89.44 184 SER A N 1
ATOM 1482 C CA . SER A 1 184 ? 20.884 -5.562 -11.187 1.00 89.44 184 SER A CA 1
ATOM 1483 C C . SER A 1 184 ? 19.487 -6.061 -11.574 1.00 89.44 184 SER A C 1
ATOM 1485 O O . SER A 1 184 ? 18.816 -5.445 -12.401 1.00 89.44 184 SER A O 1
ATOM 1487 N N . SER A 1 185 ? 19.002 -7.112 -10.897 1.00 90.06 185 SER A N 1
ATOM 1488 C CA . SER A 1 185 ? 17.617 -7.611 -11.017 1.00 90.06 185 SER A CA 1
ATOM 1489 C C . SER A 1 185 ? 16.552 -6.598 -10.587 1.00 90.06 185 SER A C 1
ATOM 1491 O O . SER A 1 185 ? 15.382 -6.830 -10.845 1.00 90.06 185 SER A O 1
ATOM 1493 N N . PHE A 1 186 ? 16.932 -5.515 -9.905 1.00 90.50 186 PHE A N 1
ATOM 1494 C CA . PHE A 1 186 ? 16.017 -4.429 -9.551 1.00 90.50 186 PHE A CA 1
ATOM 1495 C C . PHE A 1 186 ? 15.988 -3.344 -10.634 1.00 90.50 186 PHE A C 1
ATOM 1497 O O . PHE A 1 186 ? 14.923 -2.899 -11.049 1.00 90.50 186 PHE A O 1
ATOM 1504 N N . VAL A 1 187 ? 17.163 -2.944 -11.130 1.00 91.25 187 VAL A N 1
ATOM 1505 C CA . VAL A 1 187 ? 17.287 -1.836 -12.091 1.00 91.25 187 VAL A CA 1
ATOM 1506 C C . VAL A 1 187 ? 16.698 -2.209 -13.447 1.00 91.25 187 VAL A C 1
ATOM 1508 O O . VAL A 1 187 ? 16.044 -1.376 -14.066 1.00 91.25 187 VAL A O 1
ATOM 1511 N N . VAL A 1 188 ? 16.886 -3.455 -13.895 1.00 93.12 188 VAL A N 1
ATOM 1512 C CA . VAL A 1 188 ? 16.399 -3.901 -15.208 1.00 93.12 188 VAL A CA 1
ATOM 1513 C C . VAL A 1 188 ? 14.875 -3.807 -15.322 1.00 93.12 188 VAL A C 1
ATOM 1515 O O . VAL A 1 188 ? 14.424 -3.068 -16.197 1.00 93.12 188 VAL A O 1
ATOM 1518 N N . PRO A 1 189 ? 14.069 -4.429 -14.438 1.00 93.81 189 PRO A N 1
ATOM 1519 C CA . PRO A 1 189 ? 12.617 -4.267 -14.476 1.00 93.81 189 PRO A CA 1
ATOM 1520 C C . PRO A 1 189 ? 12.165 -2.806 -14.400 1.00 93.81 189 PRO A C 1
ATOM 1522 O O . PRO A 1 189 ? 11.307 -2.397 -15.173 1.00 93.81 189 PRO A O 1
ATOM 1525 N N . VAL A 1 190 ? 12.774 -1.996 -13.524 1.00 93.44 190 VAL A N 1
ATOM 1526 C CA . VAL A 1 190 ? 12.423 -0.571 -13.387 1.00 93.44 190 VAL A CA 1
ATOM 1527 C C . VAL A 1 190 ? 12.697 0.190 -14.684 1.00 93.44 190 VAL A C 1
ATOM 1529 O O . VAL A 1 190 ? 11.836 0.927 -15.153 1.00 93.44 190 VAL A O 1
ATOM 1532 N N . SER A 1 191 ? 13.866 -0.008 -15.297 1.00 93.06 191 SER A N 1
ATOM 1533 C CA . SER A 1 191 ? 14.207 0.627 -16.575 1.00 93.06 191 SER A CA 1
ATOM 1534 C C . SER A 1 191 ? 13.279 0.192 -17.709 1.00 93.06 191 SER A C 1
ATOM 1536 O O . SER A 1 191 ? 12.879 1.025 -18.518 1.00 93.06 191 SER A O 1
ATOM 1538 N N . TYR A 1 192 ? 12.886 -1.083 -17.730 1.00 94.44 192 TYR A N 1
ATOM 1539 C CA . TYR A 1 192 ? 11.943 -1.617 -18.702 1.00 94.44 192 TYR A CA 1
ATOM 1540 C C . TYR A 1 192 ? 10.563 -0.965 -18.552 1.00 94.44 192 TYR A C 1
ATOM 1542 O O . TYR A 1 192 ? 10.034 -0.439 -19.526 1.00 94.44 192 TYR A O 1
ATOM 1550 N N . VAL A 1 193 ? 10.028 -0.894 -17.327 1.00 94.75 193 VAL A N 1
ATOM 1551 C CA . VAL A 1 193 ? 8.754 -0.213 -17.041 1.00 94.75 193 VAL A CA 1
ATOM 1552 C C . VAL A 1 193 ? 8.817 1.269 -17.420 1.00 94.75 193 VAL A C 1
ATOM 1554 O O . VAL A 1 193 ? 7.898 1.767 -18.062 1.00 94.75 193 VAL A O 1
ATOM 1557 N N . LEU A 1 194 ? 9.905 1.974 -17.089 1.00 94.25 194 LEU A N 1
ATOM 1558 C CA . LEU A 1 194 ? 10.080 3.380 -17.474 1.00 94.25 194 LEU A CA 1
ATOM 1559 C C . LEU A 1 194 ? 10.124 3.566 -18.997 1.00 94.25 194 LEU A C 1
ATOM 1561 O O . LEU A 1 194 ? 9.529 4.512 -19.507 1.00 94.25 194 LEU A O 1
ATOM 1565 N N . ALA A 1 195 ? 10.784 2.665 -19.729 1.00 94.12 195 ALA A N 1
ATOM 1566 C CA . ALA A 1 195 ? 10.808 2.697 -21.188 1.00 94.12 195 ALA A CA 1
ATOM 1567 C C . ALA A 1 195 ? 9.419 2.433 -21.791 1.00 94.12 195 ALA A C 1
ATOM 1569 O O . ALA A 1 195 ? 9.028 3.120 -22.733 1.00 94.12 195 ALA A O 1
ATOM 1570 N N . CYS A 1 196 ? 8.659 1.479 -21.242 1.00 93.44 196 CYS A N 1
ATOM 1571 C CA . CYS A 1 196 ? 7.270 1.232 -21.633 1.00 93.44 196 CYS A CA 1
ATOM 1572 C C . CYS A 1 196 ? 6.391 2.464 -21.394 1.00 93.44 196 CYS A C 1
ATOM 1574 O O . CYS A 1 196 ? 5.675 2.878 -22.301 1.00 93.44 196 CYS A O 1
ATOM 1576 N N . LEU A 1 197 ? 6.495 3.092 -20.217 1.00 93.94 197 LEU A N 1
ATOM 1577 C CA . LEU A 1 197 ? 5.758 4.316 -19.897 1.00 93.94 197 LEU A CA 1
ATOM 1578 C C . LEU A 1 197 ? 6.095 5.441 -20.882 1.00 93.94 197 LEU A C 1
ATOM 1580 O O . LEU A 1 197 ? 5.189 6.046 -21.448 1.00 93.94 197 LEU A O 1
ATOM 1584 N N . ALA A 1 198 ? 7.382 5.676 -21.149 1.00 93.94 198 ALA A N 1
ATOM 1585 C CA . ALA A 1 198 ? 7.816 6.702 -22.093 1.00 93.94 198 ALA A CA 1
ATOM 1586 C C . ALA A 1 198 ? 7.277 6.466 -23.516 1.00 93.94 198 ALA A C 1
ATOM 1588 O O . ALA A 1 198 ? 6.823 7.412 -24.153 1.00 93.94 198 ALA A O 1
ATOM 1589 N N . LYS A 1 199 ? 7.283 5.214 -23.996 1.00 93.62 199 LYS A N 1
ATOM 1590 C CA . LYS A 1 199 ? 6.720 4.857 -25.309 1.00 93.62 199 LYS A CA 1
ATOM 1591 C C . LYS A 1 199 ? 5.205 5.053 -25.360 1.00 93.62 199 LYS A C 1
ATOM 1593 O O . LYS A 1 199 ? 4.721 5.680 -26.291 1.00 93.62 199 LYS A O 1
ATOM 1598 N N . SER A 1 200 ? 4.485 4.610 -24.327 1.00 91.56 200 SER A N 1
ATOM 1599 C CA . SER A 1 200 ? 3.022 4.747 -24.271 1.00 91.56 200 SER A CA 1
ATOM 1600 C C . SER A 1 200 ? 2.552 6.205 -24.258 1.00 91.56 200 SER A C 1
ATOM 1602 O O . SER A 1 200 ? 1.510 6.521 -24.814 1.00 91.56 200 SER A O 1
ATOM 1604 N N . ILE A 1 201 ? 3.333 7.117 -23.665 1.00 89.50 201 ILE A N 1
ATOM 1605 C CA . ILE A 1 201 ? 3.019 8.553 -23.680 1.00 89.50 201 ILE A CA 1
ATOM 1606 C C . ILE A 1 201 ? 3.175 9.134 -25.092 1.00 89.50 201 ILE A C 1
ATOM 1608 O O . ILE A 1 201 ? 2.398 10.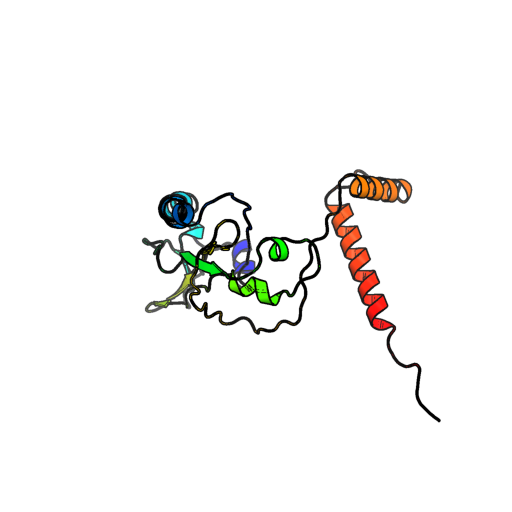004 -25.471 1.00 89.50 201 ILE A O 1
ATOM 1612 N N . GLY A 1 202 ? 4.155 8.654 -25.865 1.00 77.81 202 GLY A N 1
ATOM 1613 C CA . GLY A 1 202 ? 4.349 9.069 -27.257 1.00 77.81 202 GLY A CA 1
ATOM 1614 C C . GLY A 1 202 ? 3.186 8.663 -28.162 1.00 77.81 202 GLY A C 1
ATOM 1615 O O . GLY A 1 202 ? 2.763 9.459 -28.988 1.00 77.81 202 GLY A O 1
ATOM 1616 N N . GLU A 1 203 ? 2.619 7.476 -27.942 1.00 73.75 203 GLU A N 1
ATOM 1617 C CA . GLU A 1 203 ? 1.480 6.957 -28.717 1.00 73.75 203 GLU A CA 1
ATOM 1618 C C . GLU A 1 203 ? 0.166 7.710 -28.427 1.00 73.75 203 GLU A C 1
ATOM 1620 O O . GLU A 1 203 ? -0.671 7.847 -29.311 1.00 73.75 203 GLU A O 1
ATOM 1625 N N . ILE A 1 204 ? -0.009 8.265 -27.220 1.00 62.78 204 ILE A N 1
ATOM 1626 C CA . ILE A 1 204 ? -1.191 9.077 -26.856 1.00 62.78 204 ILE A CA 1
ATOM 1627 C C . ILE A 1 204 ? -1.164 10.464 -27.535 1.00 62.78 204 ILE A C 1
ATOM 1629 O O . ILE A 1 204 ? -2.199 11.112 -27.665 1.00 62.78 204 ILE A O 1
ATOM 1633 N N . GLY A 1 205 ? 0.011 10.937 -27.962 1.00 56.00 205 GLY A N 1
ATOM 1634 C CA . GLY A 1 205 ? 0.197 12.259 -28.570 1.00 56.00 205 GLY A CA 1
ATOM 1635 C C . GLY A 1 205 ? 0.038 12.318 -30.091 1.00 56.00 205 GLY A C 1
ATOM 1636 O O . GLY A 1 205 ? 0.170 13.407 -30.643 1.00 56.00 205 GLY A O 1
ATOM 1637 N N . GLU A 1 206 ? -0.213 11.190 -30.764 1.00 54.09 206 GLU A N 1
ATOM 1638 C CA . GLU A 1 206 ? -0.347 11.120 -32.231 1.00 54.09 206 GLU A CA 1
ATOM 1639 C C . GLU A 1 206 ? -1.807 11.099 -32.729 1.00 54.09 206 GLU A C 1
ATOM 1641 O O . GLU A 1 206 ? -2.036 11.073 -33.934 1.00 54.09 206 GLU A O 1
ATOM 1646 N N . GLU A 1 207 ? -2.809 11.207 -31.848 1.00 55.09 207 GLU A N 1
ATOM 1647 C CA . GLU A 1 207 ? -4.195 11.513 -32.245 1.00 55.09 207 GLU A CA 1
ATOM 1648 C C . GLU A 1 207 ? -4.457 13.030 -32.206 1.00 55.09 207 GLU A C 1
ATOM 1650 O O . GLU A 1 207 ? -5.146 13.535 -31.322 1.00 55.09 207 GLU A O 1
ATOM 1655 N N . THR A 1 208 ? -3.932 13.781 -33.178 1.00 46.03 208 THR A N 1
ATOM 1656 C CA . THR A 1 208 ? -4.530 15.074 -33.554 1.00 46.03 208 THR A CA 1
ATOM 1657 C C . THR A 1 208 ? -4.484 15.297 -35.061 1.00 46.03 208 THR A C 1
ATOM 1659 O O . THR A 1 208 ? -3.403 15.438 -35.629 1.00 46.03 208 THR A O 1
ATOM 1662 N N . ASP A 1 209 ? -5.693 15.441 -35.612 1.00 48.28 209 ASP A N 1
ATOM 1663 C CA . ASP A 1 209 ? -6.067 16.188 -36.817 1.00 48.28 209 ASP A CA 1
ATOM 1664 C C . ASP A 1 209 ? -5.674 15.613 -38.185 1.00 48.28 209 ASP A C 1
ATOM 1666 O O . ASP A 1 209 ? -4.952 16.238 -38.954 1.00 48.28 209 ASP A O 1
ATOM 1670 N N . ASP A 1 210 ? -6.292 14.487 -38.544 1.00 51.69 210 ASP A N 1
ATOM 1671 C CA . ASP A 1 210 ? -6.717 14.265 -39.930 1.00 51.69 210 ASP A CA 1
ATOM 1672 C C . ASP A 1 210 ? -8.252 14.158 -39.956 1.00 51.69 210 ASP A C 1
ATOM 1674 O O . ASP A 1 210 ? -8.821 13.117 -39.634 1.00 51.69 210 ASP A O 1
ATOM 1678 N N . ASP A 1 211 ? -8.901 15.298 -40.228 1.00 49.38 211 ASP A N 1
ATOM 1679 C CA . ASP A 1 211 ? -10.047 15.480 -41.142 1.00 49.38 211 ASP A CA 1
ATOM 1680 C C . ASP A 1 211 ? -11.031 16.566 -40.656 1.00 49.38 211 ASP A C 1
ATOM 1682 O O . ASP A 1 211 ? -11.700 16.401 -39.637 1.00 49.38 211 ASP A O 1
ATOM 1686 N N . VAL A 1 212 ? -11.165 17.661 -41.433 1.00 48.81 212 VAL A N 1
ATOM 1687 C CA . VAL A 1 212 ? -12.417 18.128 -42.094 1.00 48.81 212 VAL A CA 1
ATOM 1688 C C . VAL A 1 212 ? -12.281 19.582 -42.625 1.00 48.81 212 VAL A C 1
ATOM 1690 O O . VAL A 1 212 ? -12.364 20.538 -41.859 1.00 48.81 212 VAL A O 1
ATOM 1693 N N . VAL A 1 213 ? -12.196 19.676 -43.971 1.00 46.88 213 VAL A N 1
ATOM 1694 C CA . VAL A 1 213 ? -12.863 20.628 -44.917 1.00 46.88 213 VAL A CA 1
ATOM 1695 C C . VAL A 1 213 ? -12.329 22.076 -44.974 1.00 46.88 213 VAL A C 1
ATOM 1697 O O . VAL A 1 213 ? -12.201 22.738 -43.952 1.00 46.88 213 VAL A O 1
ATOM 1700 N N . ASP A 1 214 ? -11.970 22.661 -46.126 1.00 41.91 214 ASP A N 1
ATOM 1701 C CA . ASP A 1 214 ? -12.512 22.618 -47.510 1.00 41.91 214 ASP A CA 1
ATOM 1702 C C . ASP A 1 214 ? -11.402 22.538 -48.586 1.00 41.91 214 ASP A C 1
ATOM 1704 O O . ASP A 1 214 ? -10.367 23.233 -48.426 1.00 41.91 214 ASP A O 1
#

Radius of gyration: 23.58 Å; chains: 1; bounding box: 57×48×74 Å